Protein AF-A0A8C4X3Y8-F1 (afdb_monomer)

Organism: Erpetoichthys calabaricus (NCBI:txid27687)

Sequence (274 aa):
MAFAIGVIFAMYISRGVSGAHLNPAVSLSFCMIGRFPWTKVPIYIFFQIFGAYMASATVFALYYDAIMNYSGGNLTVTGSQETASIFATYPSDYLSQANAFFDQIVGTAALLLCILPIEDAHNSPAPKGFEPVLVGFLVLGISMSMSSNCGAAINPARDLGPRLFTWSAGWGTAVFTAFDNWWWIPIVAPMLGGVIGAYIYLLFIEFHHEDSDMVQQIKPLTNQGDITSLANKSSKSGSFENIAVDGEMQMLRIDHDSKEEKPEEWGYHISSRL

Nearest PDB structures (foldseek):
  6f7h-assembly1_A  TM=9.652E-01  e=2.679E-18  Homo sapiens
  8amw-assembly1_C  TM=9.869E-01  e=4.717E-16  Homo sapiens
  6n1g-assembly1_A  TM=9.523E-01  e=2.872E-14  Homo sapiens
  6kxw-assembly1_A  TM=9.699E-01  e=4.772E-14  Homo sapiens
  6kxw-assembly1_B  TM=9.665E-01  e=1.738E-13  Homo sapiens

Structure (mmCIF, N/CA/C/O backbone):
data_AF-A0A8C4X3Y8-F1
#
_entry.id   AF-A0A8C4X3Y8-F1
#
loop_
_atom_site.group_PDB
_atom_site.id
_atom_site.type_symbol
_atom_site.label_atom_id
_atom_site.label_alt_id
_atom_site.label_comp_id
_atom_site.label_asym_id
_atom_site.label_entity_id
_atom_site.label_seq_id
_atom_site.pdbx_PDB_ins_code
_atom_site.Cartn_x
_atom_site.Cartn_y
_atom_site.Cartn_z
_atom_site.occupancy
_atom_site.B_iso_or_equiv
_atom_site.auth_seq_id
_atom_site.auth_comp_id
_atom_site.auth_asym_id
_atom_site.auth_atom_id
_atom_site.pdbx_PDB_model_num
ATOM 1 N N . MET A 1 1 ? 4.399 13.474 1.267 1.00 90.88 1 MET A N 1
ATOM 2 C CA . MET A 1 1 ? 3.296 14.460 1.388 1.00 90.88 1 MET A CA 1
ATOM 3 C C . MET A 1 1 ? 2.170 14.224 0.383 1.00 90.88 1 MET A C 1
ATOM 5 O O . MET A 1 1 ? 1.072 13.933 0.830 1.00 90.88 1 MET A O 1
ATOM 9 N N . ALA A 1 2 ? 2.406 14.292 -0.936 1.00 95.56 2 ALA A N 1
ATOM 10 C CA . ALA A 1 2 ? 1.340 14.138 -1.943 1.00 95.56 2 ALA A CA 1
ATOM 11 C C . ALA A 1 2 ? 0.532 12.830 -1.804 1.00 95.56 2 ALA A C 1
ATOM 13 O O . ALA A 1 2 ? -0.693 12.864 -1.861 1.00 95.56 2 ALA A O 1
ATOM 14 N N . PHE A 1 3 ? 1.204 11.707 -1.518 1.00 94.38 3 PHE A N 1
ATOM 15 C CA . PHE A 1 3 ? 0.548 10.422 -1.244 1.00 94.38 3 PHE A CA 1
ATOM 16 C C . PHE A 1 3 ? -0.483 10.509 -0.104 1.00 94.38 3 PHE A C 1
ATOM 18 O O . PHE A 1 3 ? -1.628 10.107 -0.275 1.00 94.38 3 PHE A O 1
ATOM 25 N N . ALA A 1 4 ? -0.108 11.115 1.026 1.00 97.06 4 ALA A N 1
ATOM 26 C CA . ALA A 1 4 ? -0.997 11.304 2.171 1.00 97.06 4 ALA A CA 1
ATOM 27 C C . ALA A 1 4 ? -2.201 12.196 1.841 1.00 97.06 4 ALA A C 1
ATOM 29 O O . ALA A 1 4 ? -3.322 11.871 2.215 1.00 97.06 4 ALA A O 1
ATOM 30 N N . ILE A 1 5 ? -1.994 13.280 1.085 1.00 98.06 5 ILE A N 1
ATOM 31 C CA . ILE A 1 5 ? -3.093 14.140 0.617 1.00 98.06 5 ILE A CA 1
ATOM 32 C C . ILE A 1 5 ? -4.060 13.340 -0.269 1.00 98.06 5 ILE A C 1
ATOM 34 O O . ILE A 1 5 ? -5.273 13.441 -0.101 1.00 98.06 5 ILE A O 1
ATOM 38 N N . GLY A 1 6 ? -3.535 12.497 -1.162 1.00 97.81 6 GLY A N 1
ATOM 39 C CA . GLY A 1 6 ? -4.343 11.581 -1.967 1.00 97.81 6 GLY A CA 1
ATOM 40 C C . GLY A 1 6 ? -5.191 10.635 -1.113 1.00 97.81 6 GLY A C 1
ATOM 41 O O . GLY A 1 6 ? -6.382 10.490 -1.377 1.00 97.81 6 GLY A O 1
ATOM 42 N N . VAL A 1 7 ? -4.615 10.055 -0.052 1.00 97.88 7 VAL A N 1
ATOM 43 C CA . VAL A 1 7 ? -5.348 9.205 0.905 1.00 97.88 7 VAL A CA 1
ATOM 44 C C . VAL A 1 7 ? -6.482 9.977 1.582 1.00 97.88 7 VAL A C 1
ATOM 46 O O . VAL A 1 7 ? -7.602 9.472 1.615 1.00 97.88 7 VAL A O 1
ATOM 49 N N . ILE A 1 8 ? -6.240 11.209 2.045 1.00 98.50 8 ILE A N 1
ATOM 50 C CA . ILE A 1 8 ? -7.269 12.055 2.682 1.00 98.50 8 ILE A CA 1
ATOM 51 C C . ILE A 1 8 ? -8.480 12.221 1.756 1.00 98.50 8 ILE A C 1
ATOM 53 O O . ILE A 1 8 ? -9.616 11.964 2.158 1.00 98.50 8 ILE A O 1
ATOM 57 N N . PHE A 1 9 ? -8.255 12.623 0.503 1.00 98.38 9 PHE A N 1
ATOM 58 C CA . PHE A 1 9 ? -9.352 12.843 -0.440 1.00 98.38 9 PHE A CA 1
ATOM 59 C C . PHE A 1 9 ? -10.018 11.539 -0.884 1.00 98.38 9 PHE A C 1
ATOM 61 O O . PHE A 1 9 ? -11.244 11.490 -0.974 1.00 98.38 9 PHE A O 1
ATOM 68 N N . ALA A 1 10 ? -9.257 10.461 -1.086 1.00 98.00 10 ALA A N 1
ATOM 69 C CA . ALA A 1 10 ? -9.824 9.147 -1.380 1.00 98.00 10 ALA A CA 1
ATOM 70 C C . ALA A 1 10 ? -10.744 8.660 -0.247 1.00 98.00 10 ALA A C 1
ATOM 72 O O . ALA A 1 10 ? -11.813 8.095 -0.503 1.00 98.00 10 ALA A O 1
ATOM 73 N N . MET A 1 11 ? -10.371 8.929 1.006 1.00 98.25 11 MET A N 1
ATOM 74 C CA . MET A 1 11 ? -11.208 8.644 2.163 1.00 98.25 11 MET A CA 1
ATOM 75 C C . MET A 1 11 ? -12.457 9.522 2.193 1.00 98.25 11 MET A C 1
ATOM 77 O O . MET A 1 11 ? -13.546 8.977 2.333 1.00 98.25 11 MET A O 1
ATOM 81 N N . TYR A 1 12 ? -12.357 10.838 1.987 1.00 98.12 12 TYR A N 1
ATOM 82 C CA . TYR A 1 12 ? -13.550 11.695 1.917 1.00 98.12 12 TYR A CA 1
ATOM 83 C C . TYR A 1 12 ? -14.542 11.257 0.831 1.00 98.12 12 TYR A C 1
ATOM 85 O O . TYR A 1 12 ? -15.748 11.308 1.054 1.00 98.12 12 TYR A O 1
ATOM 93 N N . ILE A 1 13 ? -14.049 10.776 -0.313 1.00 97.69 13 ILE A N 1
ATOM 94 C CA . ILE A 1 13 ? -14.890 10.289 -1.415 1.00 97.69 13 ILE A CA 1
ATOM 95 C C . ILE A 1 13 ? -15.626 8.991 -1.045 1.00 97.69 13 ILE A C 1
ATOM 97 O O . ILE A 1 13 ? -16.769 8.796 -1.451 1.00 97.69 13 ILE A O 1
ATOM 101 N N . SER A 1 14 ? -14.985 8.083 -0.303 1.00 97.44 14 SER A N 1
ATOM 102 C CA . SER A 1 14 ? -15.464 6.698 -0.159 1.00 97.44 14 SER A CA 1
ATOM 103 C C . SER A 1 14 ? -15.927 6.299 1.247 1.00 97.44 14 SER A C 1
ATOM 105 O O . SER A 1 14 ? -16.630 5.294 1.390 1.00 97.44 14 SER A O 1
ATOM 107 N N . ARG A 1 15 ? -15.599 7.081 2.286 1.00 94.88 15 ARG A N 1
ATOM 108 C CA . ARG A 1 15 ? -15.835 6.745 3.705 1.00 94.88 15 ARG A CA 1
ATOM 109 C C . ARG A 1 15 ? -17.301 6.458 3.996 1.00 94.88 15 ARG A C 1
ATOM 111 O O . ARG A 1 15 ? -17.600 5.425 4.580 1.00 94.88 15 ARG A O 1
ATOM 118 N N . GLY A 1 16 ? -18.208 7.318 3.533 1.00 94.06 16 GLY A N 1
ATOM 119 C CA . GLY A 1 16 ? -19.647 7.178 3.783 1.00 94.06 16 GLY A CA 1
ATOM 120 C C . GLY A 1 16 ? -20.312 5.970 3.109 1.00 94.06 16 GLY A C 1
ATOM 121 O O . GLY A 1 16 ? -21.448 5.652 3.442 1.00 94.06 16 GLY A O 1
ATOM 122 N N . VAL A 1 17 ? -19.629 5.300 2.173 1.00 96.25 17 VAL A N 1
ATOM 123 C CA . VAL A 1 17 ? -20.178 4.159 1.421 1.00 96.25 17 VAL A CA 1
ATOM 124 C C . VAL A 1 17 ? -19.518 2.848 1.838 1.00 96.25 17 VAL A C 1
ATOM 126 O O . VAL A 1 17 ? -20.206 1.869 2.117 1.00 96.25 17 VAL A O 1
ATOM 129 N N . SER A 1 18 ? -18.184 2.810 1.865 1.00 95.38 18 SER A N 1
ATOM 130 C CA . SER A 1 18 ? -17.416 1.572 2.049 1.00 95.38 18 SER A CA 1
ATOM 131 C C . SER A 1 18 ? -16.618 1.512 3.351 1.00 95.38 18 SER A C 1
ATOM 133 O O . SER A 1 18 ? -15.958 0.500 3.586 1.00 95.38 18 SER A O 1
ATOM 135 N N . GLY A 1 19 ? -16.629 2.580 4.156 1.00 94.88 19 GLY A N 1
ATOM 136 C CA . GLY A 1 19 ? -15.703 2.769 5.277 1.00 94.88 19 GLY A CA 1
ATOM 137 C C . GLY A 1 19 ? -14.301 3.213 4.843 1.00 94.88 19 GLY A C 1
ATOM 138 O O . GLY A 1 19 ? -13.425 3.366 5.684 1.00 94.88 19 GLY A O 1
ATOM 139 N N . ALA A 1 20 ? -14.074 3.427 3.539 1.00 97.12 20 ALA A N 1
ATOM 140 C CA . ALA A 1 20 ? -12.789 3.838 2.970 1.00 97.12 20 ALA A CA 1
ATOM 141 C C . ALA A 1 20 ? -11.595 2.959 3.387 1.00 97.12 20 ALA A C 1
ATOM 143 O O . ALA A 1 20 ? -10.514 3.472 3.668 1.00 97.12 20 ALA A O 1
ATOM 144 N N . HIS A 1 21 ? -11.758 1.629 3.372 1.00 98.06 21 HIS A N 1
ATOM 145 C CA . HIS A 1 21 ? -10.654 0.722 3.713 1.00 98.06 21 HIS A CA 1
ATOM 146 C C . HIS A 1 21 ? -9.425 0.956 2.828 1.00 98.06 21 HIS A C 1
ATOM 148 O O . HIS A 1 21 ? -8.310 0.993 3.335 1.00 98.06 21 HIS A O 1
ATOM 154 N N . LEU A 1 22 ? -9.642 1.078 1.506 1.00 98.00 22 LEU A N 1
ATOM 155 C CA . LEU A 1 22 ? -8.642 1.398 0.467 1.00 98.00 22 LEU A CA 1
ATOM 156 C C . LEU A 1 22 ? -7.357 0.537 0.489 1.00 98.00 22 LEU A C 1
ATOM 158 O O . LEU A 1 22 ? -6.386 0.832 -0.208 1.00 98.00 22 LEU A O 1
ATOM 162 N N . ASN A 1 23 ? -7.352 -0.530 1.284 1.00 98.62 23 ASN A N 1
ATOM 163 C CA . ASN A 1 23 ? -6.198 -1.337 1.625 1.00 98.62 23 ASN A CA 1
ATOM 164 C C . ASN A 1 23 ? -6.675 -2.759 1.990 1.00 98.62 23 ASN A C 1
ATOM 166 O O . ASN A 1 23 ? -7.482 -2.920 2.922 1.00 98.62 23 ASN A O 1
ATOM 170 N N . PRO A 1 24 ? -6.177 -3.798 1.296 1.00 98.81 24 PRO A N 1
ATOM 171 C CA . PRO A 1 24 ? -6.460 -5.190 1.623 1.00 98.81 24 PRO A CA 1
ATOM 172 C C . PRO A 1 24 ? -6.095 -5.566 3.060 1.00 98.81 24 PRO A C 1
ATOM 174 O O . PRO A 1 24 ? -6.872 -6.265 3.704 1.00 98.81 24 PRO A O 1
ATOM 177 N N . ALA A 1 25 ? -4.980 -5.047 3.591 1.00 98.75 25 ALA A N 1
ATOM 178 C CA . ALA A 1 25 ? -4.556 -5.302 4.966 1.00 98.75 25 ALA A CA 1
ATOM 179 C C . ALA A 1 25 ? -5.563 -4.741 5.977 1.00 98.75 25 ALA A C 1
ATOM 181 O O . ALA A 1 25 ? -5.974 -5.454 6.881 1.00 98.75 25 ALA A O 1
ATOM 182 N N . VAL A 1 26 ? -6.055 -3.512 5.770 1.00 98.56 26 VAL A N 1
ATOM 183 C CA . VAL A 1 26 ? -7.108 -2.918 6.618 1.00 98.56 26 VAL A CA 1
ATOM 184 C C . VAL A 1 26 ? -8.399 -3.735 6.543 1.00 98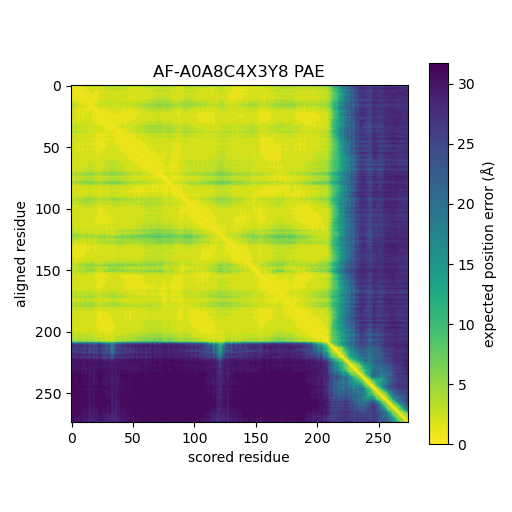.56 26 VAL A C 1
ATOM 186 O O . VAL A 1 26 ? -9.008 -4.036 7.567 1.00 98.56 26 VAL A O 1
ATOM 189 N N . SER A 1 27 ? -8.792 -4.147 5.333 1.00 98.62 27 SER A N 1
ATOM 190 C CA . SER A 1 27 ? -10.011 -4.938 5.119 1.00 98.62 27 SER A CA 1
ATOM 191 C C . SER A 1 27 ? -9.950 -6.295 5.819 1.00 98.62 27 SER A C 1
ATOM 193 O O . SER A 1 27 ? -10.934 -6.710 6.430 1.00 98.62 27 SER A O 1
ATOM 195 N N . LEU A 1 28 ? -8.798 -6.968 5.751 1.00 98.69 28 LEU A N 1
ATOM 196 C CA . LEU A 1 28 ? -8.560 -8.223 6.452 1.00 98.69 28 LEU A CA 1
ATOM 197 C C . LEU A 1 28 ? -8.523 -8.013 7.968 1.00 98.69 28 LEU A C 1
ATOM 199 O O . LEU A 1 28 ? -9.201 -8.742 8.684 1.00 98.69 28 LEU A O 1
ATOM 203 N N . SER A 1 29 ? -7.796 -7.009 8.461 1.00 98.56 29 SER A N 1
ATOM 204 C CA . SER A 1 29 ? -7.698 -6.711 9.893 1.00 98.56 29 SER A CA 1
ATOM 205 C C . SER A 1 29 ? -9.055 -6.468 10.529 1.00 98.56 29 SER A C 1
ATOM 207 O O . SER A 1 29 ? -9.377 -7.119 11.516 1.00 98.56 29 SER A O 1
ATOM 209 N N . PHE A 1 30 ? -9.877 -5.593 9.942 1.00 98.44 30 PHE A N 1
ATOM 210 C CA . PHE A 1 30 ? -11.234 -5.343 10.435 1.00 98.44 30 PHE A CA 1
ATOM 211 C C . PHE A 1 30 ? -12.097 -6.601 10.400 1.00 98.44 30 PHE A C 1
ATOM 213 O O . PHE A 1 30 ? -12.946 -6.787 11.267 1.00 98.44 30 PHE A O 1
ATOM 220 N N . CYS A 1 31 ? -11.861 -7.492 9.439 1.00 98.25 31 CYS A N 1
ATOM 221 C CA . CYS A 1 31 ? -12.560 -8.762 9.377 1.00 98.25 31 CYS A CA 1
ATOM 222 C C . CYS A 1 31 ? -12.149 -9.720 10.503 1.00 98.25 31 CYS A C 1
ATOM 224 O O . CYS A 1 31 ? -13.011 -10.285 11.175 1.00 98.25 31 CYS A O 1
ATOM 226 N N . MET A 1 32 ? -10.845 -9.836 10.762 1.00 98.19 32 MET A N 1
ATOM 227 C CA . MET A 1 32 ? -10.282 -10.685 11.817 1.00 98.19 32 MET A CA 1
ATOM 228 C C . MET A 1 32 ? -10.755 -10.281 13.217 1.00 98.19 32 MET A C 1
ATOM 230 O O . MET A 1 32 ? -10.995 -11.148 14.052 1.00 98.19 32 MET A O 1
ATOM 234 N N . ILE A 1 33 ? -10.945 -8.982 13.460 1.00 97.56 33 ILE A N 1
ATOM 235 C CA . ILE A 1 33 ? -11.461 -8.461 14.738 1.00 97.56 33 ILE A CA 1
ATOM 236 C C . ILE A 1 33 ? -12.997 -8.362 14.782 1.00 97.56 33 ILE A C 1
ATOM 238 O O . ILE A 1 33 ? -13.549 -7.734 15.678 1.00 97.56 33 ILE A O 1
ATOM 242 N N . GLY A 1 34 ? -13.709 -8.934 13.805 1.00 96.69 34 GLY A N 1
ATOM 243 C CA . GLY A 1 34 ? -15.176 -8.992 13.799 1.00 96.69 34 GLY A CA 1
ATOM 244 C C . GLY A 1 34 ? -15.895 -7.688 13.426 1.00 96.69 34 GLY A C 1
ATOM 245 O O . GLY A 1 34 ? -17.119 -7.625 13.513 1.00 96.69 34 GLY A O 1
ATOM 246 N N . ARG A 1 35 ? -15.175 -6.659 12.963 1.00 96.38 35 ARG A N 1
ATOM 247 C CA . ARG A 1 35 ? -15.727 -5.353 12.547 1.00 96.38 35 ARG A CA 1
ATOM 248 C C . ARG A 1 35 ? -16.088 -5.281 11.057 1.00 96.38 35 ARG A C 1
ATOM 250 O O . ARG A 1 35 ? -16.622 -4.276 10.596 1.00 96.38 35 ARG A O 1
ATOM 257 N N . PHE A 1 36 ? -15.818 -6.335 10.284 1.00 97.69 36 PHE A N 1
ATOM 258 C CA . PHE A 1 36 ? -16.133 -6.397 8.855 1.00 97.69 36 PHE A CA 1
ATOM 259 C C . PHE A 1 36 ? -16.486 -7.829 8.404 1.00 97.69 36 PHE A C 1
ATOM 261 O O . PHE A 1 36 ? -15.824 -8.777 8.818 1.00 97.69 36 PHE A O 1
ATOM 268 N N . PRO A 1 37 ? -17.514 -8.043 7.561 1.00 97.94 37 PRO A N 1
ATOM 269 C CA . PRO A 1 37 ? -17.932 -9.390 7.173 1.00 97.94 37 PRO A CA 1
ATOM 270 C C . PRO A 1 37 ? -16.972 -10.056 6.174 1.00 97.94 37 PRO A C 1
ATOM 272 O O . PRO A 1 37 ? -16.639 -9.485 5.132 1.00 97.94 37 PRO A O 1
ATOM 275 N N . TRP A 1 38 ? -16.643 -11.325 6.433 1.00 98.12 38 TRP A N 1
ATOM 276 C CA . TRP A 1 38 ? -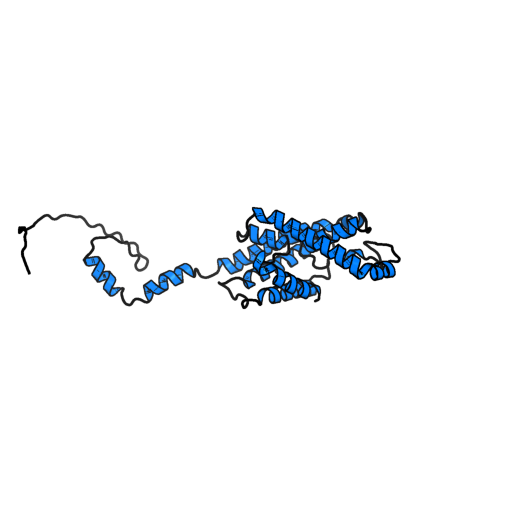15.780 -12.168 5.589 1.00 98.12 38 TRP A CA 1
ATOM 277 C C . TRP A 1 38 ? -16.214 -12.231 4.124 1.00 98.12 38 TRP A C 1
ATOM 279 O O . TRP A 1 38 ? -15.380 -12.198 3.223 1.00 98.12 38 TRP A O 1
ATOM 289 N N . THR A 1 39 ? -17.522 -12.254 3.869 1.00 97.81 39 THR A N 1
ATOM 290 C CA . THR A 1 39 ? -18.082 -12.334 2.512 1.00 97.81 39 THR A CA 1
ATOM 291 C C . THR A 1 39 ? -17.739 -11.125 1.641 1.00 97.81 39 THR A C 1
ATOM 293 O O . THR A 1 39 ? -17.703 -11.247 0.418 1.00 97.81 39 THR A O 1
ATOM 296 N N . LYS A 1 40 ? -17.455 -9.960 2.241 1.00 97.81 40 LYS A N 1
ATOM 297 C CA . LYS A 1 40 ? -17.099 -8.738 1.505 1.00 97.81 40 LYS A CA 1
ATOM 2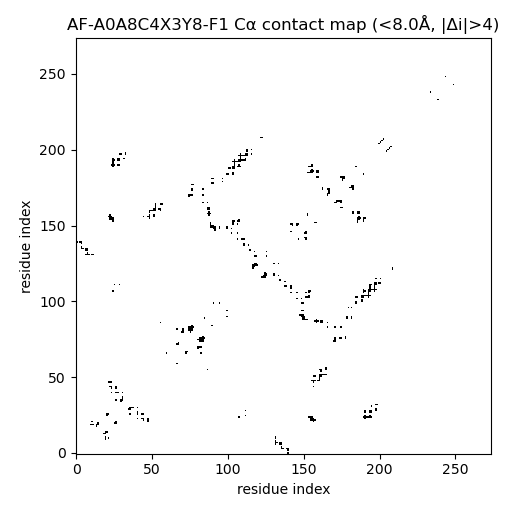98 C C . LYS A 1 40 ? -15.600 -8.603 1.246 1.00 97.81 40 LYS A C 1
ATOM 300 O O . LYS A 1 40 ? -15.227 -7.855 0.344 1.00 97.81 40 LYS A O 1
ATOM 305 N N . VAL A 1 41 ? -14.746 -9.312 1.989 1.00 98.06 41 VAL A N 1
ATOM 306 C CA . VAL A 1 41 ? -13.282 -9.175 1.891 1.00 98.06 41 VAL A CA 1
ATOM 307 C C . VAL A 1 41 ? -12.766 -9.440 0.470 1.00 98.06 41 VAL A C 1
ATOM 309 O O . VAL A 1 41 ? -12.086 -8.561 -0.058 1.00 98.06 41 VAL A O 1
ATOM 312 N N . PRO A 1 42 ? -13.121 -10.546 -0.219 1.00 98.06 42 PRO A N 1
ATOM 313 C CA . PRO A 1 42 ? -12.616 -10.795 -1.572 1.00 98.06 42 PRO A CA 1
ATOM 314 C C . PRO A 1 42 ? -13.030 -9.711 -2.576 1.00 98.06 42 PRO A C 1
ATOM 316 O O . PRO A 1 42 ? -12.233 -9.306 -3.418 1.00 98.06 42 PRO A O 1
ATOM 319 N N . ILE A 1 43 ? -14.260 -9.199 -2.449 1.00 98.06 43 ILE A N 1
ATOM 320 C CA . ILE A 1 43 ? -14.800 -8.143 -3.316 1.00 98.06 43 ILE A CA 1
ATOM 321 C C . ILE A 1 43 ? -14.041 -6.831 -3.085 1.00 98.06 43 ILE A C 1
ATOM 323 O O . ILE A 1 43 ? -13.642 -6.171 -4.043 1.00 98.06 43 ILE A O 1
ATOM 327 N N . TYR A 1 44 ? -13.796 -6.472 -1.823 1.00 98.56 44 TYR A N 1
ATOM 328 C CA . TYR A 1 44 ? -13.017 -5.286 -1.468 1.00 98.56 44 TYR A CA 1
ATOM 329 C C . TYR A 1 44 ? -11.597 -5.368 -2.028 1.00 98.56 44 TYR A C 1
ATOM 331 O O . TYR A 1 44 ? -11.160 -4.433 -2.695 1.00 98.56 44 TYR A O 1
ATOM 339 N N . ILE A 1 45 ? -10.906 -6.490 -1.815 1.00 98.69 45 ILE A N 1
ATOM 340 C CA . ILE A 1 45 ? -9.534 -6.692 -2.296 1.00 98.69 45 ILE A CA 1
ATOM 341 C C . ILE A 1 45 ? -9.475 -6.579 -3.822 1.00 98.69 45 ILE A C 1
ATOM 343 O O . ILE A 1 45 ? -8.623 -5.863 -4.349 1.00 98.69 45 ILE A O 1
ATOM 347 N N . PHE A 1 46 ? -10.405 -7.224 -4.531 1.00 98.62 46 PHE A N 1
ATOM 348 C CA . PHE A 1 46 ? -10.465 -7.173 -5.990 1.00 98.62 46 PHE A CA 1
ATOM 349 C C . PHE A 1 46 ? -10.605 -5.738 -6.508 1.00 98.62 46 PHE A C 1
ATOM 351 O O . PHE A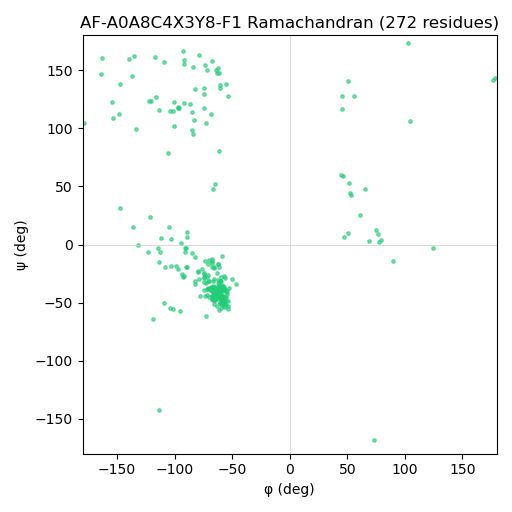 1 46 ? -9.791 -5.295 -7.318 1.00 98.62 46 PHE A O 1
ATOM 358 N N . PHE A 1 47 ? -11.591 -4.980 -6.017 1.00 98.50 47 PHE A N 1
ATOM 359 C CA . PHE A 1 47 ? -11.823 -3.615 -6.495 1.00 98.50 47 PHE A CA 1
ATOM 360 C C . PHE A 1 47 ? -10.752 -2.620 -6.038 1.00 98.50 47 PHE A C 1
ATOM 362 O O . PHE A 1 47 ? -10.484 -1.658 -6.753 1.00 98.50 47 PHE A O 1
ATOM 369 N N . GLN A 1 48 ? -10.098 -2.852 -4.898 1.00 98.75 48 GLN A N 1
ATOM 370 C CA . GLN A 1 48 ? -8.946 -2.055 -4.470 1.00 98.75 48 GLN A CA 1
ATOM 371 C C . GLN A 1 48 ? -7.756 -2.255 -5.420 1.00 98.75 48 GLN A C 1
ATOM 373 O O . GLN A 1 48 ? -7.181 -1.274 -5.888 1.00 98.75 48 GLN A O 1
ATOM 378 N N . ILE A 1 49 ? -7.416 -3.507 -5.756 1.00 98.88 49 ILE A N 1
ATOM 379 C CA . ILE A 1 49 ? -6.337 -3.825 -6.708 1.00 98.88 49 ILE A CA 1
ATOM 380 C C . ILE A 1 49 ? -6.682 -3.293 -8.103 1.00 98.88 49 ILE A C 1
ATOM 382 O O . ILE A 1 49 ? -5.855 -2.637 -8.734 1.00 98.88 49 ILE A O 1
ATOM 386 N N . PHE A 1 50 ? -7.909 -3.532 -8.571 1.00 98.75 50 PHE A N 1
ATOM 387 C CA . PHE A 1 50 ? -8.369 -3.064 -9.877 1.00 98.75 50 PHE A CA 1
ATOM 388 C C . PHE A 1 50 ? -8.364 -1.532 -9.970 1.00 98.75 50 PHE A C 1
ATOM 390 O O . PHE A 1 50 ? -7.878 -0.971 -10.949 1.00 98.75 50 PHE A O 1
ATOM 397 N N . GLY A 1 51 ? -8.828 -0.840 -8.928 1.00 98.69 51 GLY A N 1
ATOM 398 C CA . GLY A 1 51 ? -8.763 0.618 -8.851 1.00 98.69 51 GLY A CA 1
ATOM 399 C C . GLY A 1 51 ? -7.327 1.141 -8.926 1.00 98.69 51 GLY A C 1
ATOM 400 O O . GLY A 1 51 ? -7.055 2.070 -9.683 1.00 98.69 51 GLY A O 1
ATOM 401 N N . ALA A 1 52 ? -6.391 0.513 -8.208 1.00 98.81 52 ALA A N 1
ATOM 402 C CA . ALA A 1 52 ? -4.978 0.892 -8.240 1.00 98.81 52 ALA A CA 1
ATOM 403 C C . ALA A 1 52 ? -4.316 0.618 -9.606 1.00 98.81 52 ALA A C 1
ATOM 405 O O . ALA A 1 52 ? -3.506 1.422 -10.073 1.00 98.81 52 ALA A O 1
ATOM 406 N N . TYR A 1 53 ? -4.702 -0.464 -10.288 1.00 98.88 53 TYR A N 1
ATOM 407 C CA . TYR A 1 53 ? -4.300 -0.737 -11.671 1.00 98.88 53 TYR A CA 1
ATOM 408 C C . TYR A 1 53 ? -4.781 0.374 -12.622 1.00 98.88 53 TYR A C 1
ATOM 410 O O . TYR A 1 53 ? -3.986 0.950 -13.363 1.00 98.88 53 TYR A O 1
ATOM 418 N N . MET A 1 54 ? -6.068 0.736 -12.563 1.00 98.81 54 MET A N 1
ATOM 419 C CA . MET A 1 54 ? -6.645 1.779 -13.425 1.00 98.81 54 MET A CA 1
ATOM 420 C C . MET A 1 54 ? -6.062 3.169 -13.134 1.00 98.81 54 MET A C 1
ATOM 422 O O . MET A 1 54 ? -5.814 3.950 -14.056 1.00 98.81 54 MET A O 1
ATOM 426 N N . ALA A 1 55 ? -5.783 3.473 -11.864 1.00 98.69 55 ALA A N 1
ATOM 427 C CA . ALA A 1 55 ? -5.070 4.687 -11.479 1.00 98.69 55 ALA A CA 1
ATOM 428 C C . ALA A 1 55 ? -3.655 4.723 -12.079 1.00 98.69 55 ALA A C 1
ATOM 430 O O . ALA A 1 55 ? -3.230 5.761 -12.579 1.00 98.69 55 ALA A O 1
ATOM 431 N N . SER A 1 56 ? -2.957 3.585 -12.112 1.00 98.81 56 SER A N 1
ATOM 432 C CA . SER A 1 56 ? -1.620 3.475 -12.714 1.00 98.81 56 SER A CA 1
ATOM 433 C C . SER A 1 56 ? -1.647 3.712 -14.219 1.00 98.81 56 SER A C 1
ATOM 435 O O . SER A 1 56 ? -0.854 4.501 -14.723 1.00 98.81 56 SER A O 1
ATOM 437 N N . ALA A 1 57 ? -2.620 3.128 -14.923 1.00 98.81 57 ALA A N 1
ATOM 438 C CA . ALA A 1 57 ? -2.837 3.403 -16.342 1.00 98.81 57 ALA A CA 1
ATOM 439 C C . ALA A 1 57 ? -3.113 4.892 -16.605 1.00 98.81 57 ALA A C 1
ATOM 441 O O . ALA A 1 57 ? -2.598 5.462 -17.565 1.00 98.81 57 ALA A O 1
ATOM 442 N N . THR A 1 58 ? -3.871 5.540 -15.717 1.00 98.81 58 THR A N 1
ATOM 443 C CA . THR A 1 58 ? -4.173 6.976 -15.807 1.00 98.81 58 THR A CA 1
ATOM 444 C C . THR A 1 58 ? -2.916 7.825 -15.611 1.00 98.81 58 THR A C 1
ATOM 446 O O . THR A 1 58 ? -2.672 8.742 -16.391 1.00 98.81 58 THR A O 1
ATOM 449 N N . VAL A 1 59 ? -2.087 7.508 -14.610 1.00 98.62 59 VAL A N 1
ATOM 450 C CA . VAL A 1 59 ? -0.806 8.193 -14.370 1.00 98.62 59 VAL A CA 1
ATOM 451 C C . VAL A 1 59 ? 0.153 7.985 -15.540 1.00 98.62 59 VAL A C 1
ATOM 453 O O . VAL A 1 59 ? 0.768 8.946 -15.990 1.00 98.62 59 VAL A O 1
ATOM 456 N N . PHE A 1 60 ? 0.251 6.768 -16.076 1.00 98.75 60 PHE A N 1
ATOM 457 C CA . PHE A 1 60 ? 1.092 6.492 -17.239 1.00 98.75 60 PHE A CA 1
ATOM 458 C C . PHE A 1 60 ? 0.647 7.281 -18.470 1.00 98.75 60 PHE A C 1
ATOM 460 O O . PHE A 1 60 ? 1.486 7.886 -19.124 1.00 98.75 60 PHE A O 1
ATOM 467 N N . ALA A 1 61 ? -0.657 7.336 -18.754 1.00 98.75 61 ALA A N 1
ATOM 468 C CA . ALA A 1 61 ? -1.186 8.141 -19.852 1.00 98.75 61 ALA A CA 1
ATOM 469 C C . ALA A 1 61 ? -0.910 9.639 -19.647 1.00 98.75 61 ALA A C 1
ATOM 471 O O . ALA A 1 61 ? -0.506 10.325 -20.582 1.00 98.75 61 ALA A O 1
ATOM 472 N N . LEU A 1 62 ? -1.080 10.138 -18.419 1.00 98.75 62 LEU A N 1
ATOM 473 C CA . LEU A 1 62 ? -0.832 11.538 -18.072 1.00 98.75 62 LEU A CA 1
ATOM 474 C C . LEU A 1 62 ? 0.646 11.933 -18.225 1.00 98.75 62 LEU A C 1
ATOM 476 O O . LEU A 1 62 ? 0.940 13.049 -18.642 1.00 98.75 62 LEU A O 1
ATOM 480 N N . TYR A 1 63 ? 1.565 11.028 -17.886 1.00 98.69 63 TYR A N 1
ATOM 481 C CA . TYR A 1 63 ? 3.012 11.263 -17.911 1.00 98.69 63 TYR A CA 1
ATOM 482 C C . TYR A 1 63 ? 3.724 10.588 -19.090 1.00 98.69 63 TYR A C 1
ATOM 484 O O . TYR A 1 63 ? 4.950 10.489 -19.069 1.00 98.69 63 TYR A O 1
ATOM 492 N N . TYR A 1 64 ? 2.993 10.144 -20.116 1.00 98.69 64 TYR A N 1
ATOM 493 C CA . TYR A 1 64 ? 3.540 9.317 -21.194 1.00 98.69 64 TYR A CA 1
ATOM 494 C C . TYR A 1 64 ? 4.769 9.957 -21.851 1.00 98.69 64 TYR A C 1
ATOM 496 O O . TYR A 1 64 ? 5.854 9.377 -21.827 1.00 98.69 64 TYR A O 1
ATOM 504 N N . ASP A 1 65 ? 4.633 11.191 -22.340 1.00 98.69 65 ASP A N 1
ATOM 505 C CA . ASP A 1 65 ? 5.725 11.906 -23.008 1.00 98.69 65 ASP A CA 1
ATOM 506 C C . ASP A 1 65 ? 6.932 12.110 -22.081 1.00 98.69 65 ASP A C 1
ATOM 508 O O . ASP A 1 65 ? 8.079 11.962 -22.501 1.00 98.69 65 ASP A O 1
ATOM 512 N N . ALA A 1 66 ? 6.689 12.395 -20.797 1.00 98.75 66 ALA A N 1
ATOM 513 C CA . ALA A 1 66 ? 7.747 12.592 -19.811 1.00 98.75 66 ALA A CA 1
ATOM 514 C C . ALA A 1 66 ? 8.515 11.291 -19.525 1.00 98.75 66 ALA A C 1
ATOM 516 O O . ALA A 1 66 ? 9.747 11.300 -19.495 1.00 98.75 66 ALA A O 1
ATOM 517 N N . ILE A 1 67 ? 7.799 10.175 -19.353 1.00 98.69 67 ILE A N 1
ATOM 518 C CA . ILE A 1 67 ? 8.384 8.851 -19.111 1.00 98.69 67 ILE A CA 1
ATOM 519 C C . ILE A 1 67 ? 9.183 8.404 -20.336 1.00 98.69 67 ILE A C 1
ATOM 521 O O . ILE A 1 67 ? 10.327 7.971 -20.190 1.00 98.69 67 ILE A O 1
ATOM 525 N N . MET A 1 68 ? 8.630 8.549 -21.543 1.00 98.50 68 MET A N 1
ATOM 526 C CA . MET A 1 68 ? 9.305 8.152 -22.783 1.00 98.50 68 MET A CA 1
ATOM 527 C C . MET A 1 68 ? 10.545 9.008 -23.053 1.00 98.50 68 MET A C 1
ATOM 529 O O . MET A 1 68 ? 11.589 8.467 -23.410 1.00 98.50 68 MET A O 1
ATOM 533 N N . ASN A 1 69 ? 10.469 10.322 -22.822 1.00 98.56 69 ASN A N 1
ATOM 534 C CA . ASN A 1 69 ? 11.614 11.218 -22.970 1.00 98.56 69 ASN A CA 1
ATOM 535 C C . ASN A 1 69 ? 12.729 10.913 -21.955 1.00 98.56 69 ASN A C 1
ATOM 537 O O . ASN A 1 69 ? 13.899 10.892 -22.326 1.00 98.56 69 ASN A O 1
ATOM 541 N N . TYR A 1 70 ? 12.386 10.653 -20.688 1.00 98.56 70 TYR A N 1
ATOM 542 C CA . TYR A 1 70 ? 13.370 10.332 -19.646 1.00 98.56 70 TYR A CA 1
ATOM 543 C C . TYR A 1 70 ? 14.054 8.978 -19.875 1.00 98.56 70 TYR A C 1
ATOM 545 O O . TYR A 1 70 ? 15.271 8.867 -19.743 1.00 98.56 70 TYR A O 1
ATOM 553 N N . SER A 1 71 ? 13.272 7.958 -20.233 1.00 97.88 71 SER A N 1
ATOM 554 C CA . SER A 1 71 ? 13.751 6.582 -20.410 1.00 97.88 71 SER A CA 1
ATOM 555 C C . SER A 1 71 ? 14.345 6.294 -21.794 1.00 97.88 71 SER A C 1
ATOM 557 O O . SER A 1 71 ? 14.830 5.190 -22.040 1.00 97.88 71 SER A O 1
ATOM 559 N N . GLY A 1 72 ? 14.249 7.237 -22.740 1.00 97.38 72 GLY A N 1
ATOM 560 C CA . GLY A 1 72 ? 14.581 6.988 -24.148 1.00 97.38 72 GLY A CA 1
ATOM 561 C C . GLY A 1 72 ? 13.706 5.901 -24.787 1.00 97.38 72 GLY A C 1
ATOM 562 O O . GLY A 1 72 ? 14.139 5.227 -25.719 1.00 97.38 72 GLY A O 1
ATOM 563 N N . GLY A 1 73 ? 12.499 5.691 -24.251 1.00 96.69 73 GLY A N 1
ATOM 564 C CA . GLY A 1 73 ? 11.577 4.624 -24.639 1.00 96.69 73 GLY A CA 1
ATOM 565 C C . GLY A 1 73 ? 11.892 3.241 -24.059 1.00 96.69 73 GLY A C 1
ATOM 566 O O . GLY A 1 73 ? 11.199 2.284 -24.401 1.00 96.69 73 GLY A O 1
ATOM 567 N N . ASN A 1 74 ? 12.902 3.110 -23.193 1.00 97.75 74 ASN A N 1
ATOM 568 C CA . ASN A 1 74 ? 13.271 1.838 -22.575 1.00 97.75 74 ASN A CA 1
ATOM 569 C C . ASN A 1 74 ? 12.736 1.722 -21.139 1.00 97.75 74 ASN A C 1
ATOM 571 O O . ASN A 1 74 ? 13.301 2.267 -20.193 1.00 97.75 74 ASN A O 1
ATOM 575 N N . LEU A 1 75 ? 11.647 0.980 -20.968 1.00 98.50 75 LEU A N 1
ATOM 576 C CA . LEU A 1 75 ? 10.949 0.844 -19.692 1.00 98.50 75 LEU A CA 1
ATOM 577 C C . LEU A 1 75 ? 11.603 -0.238 -18.817 1.00 98.50 75 LEU A C 1
ATOM 579 O O . LEU A 1 75 ? 11.311 -1.425 -18.954 1.00 98.50 75 LEU A O 1
ATOM 583 N N . THR A 1 76 ? 12.502 0.163 -17.912 1.00 98.25 76 THR A N 1
ATOM 584 C CA . THR A 1 76 ? 13.252 -0.764 -17.046 1.00 98.25 76 THR A CA 1
ATOM 585 C C . THR A 1 76 ? 12.828 -0.700 -15.578 1.00 98.25 76 THR A C 1
ATOM 587 O O . THR A 1 76 ? 12.255 0.285 -15.107 1.00 98.25 76 THR A O 1
ATOM 590 N N . VAL A 1 77 ? 13.105 -1.791 -14.855 1.00 98.19 77 VAL A N 1
ATOM 591 C CA . VAL A 1 77 ? 12.817 -1.956 -13.414 1.00 98.19 77 VAL A CA 1
ATOM 592 C C . VAL A 1 77 ? 14.009 -1.583 -12.532 1.00 98.19 77 VAL A C 1
ATOM 594 O O . VAL A 1 77 ? 13.842 -1.213 -11.377 1.00 98.19 77 VAL A O 1
ATOM 597 N N . THR A 1 78 ? 15.218 -1.680 -13.077 1.00 96.94 78 THR A N 1
ATOM 598 C CA . THR A 1 78 ? 16.473 -1.383 -12.384 1.00 96.94 78 THR A CA 1
ATOM 599 C C . THR A 1 78 ? 17.380 -0.547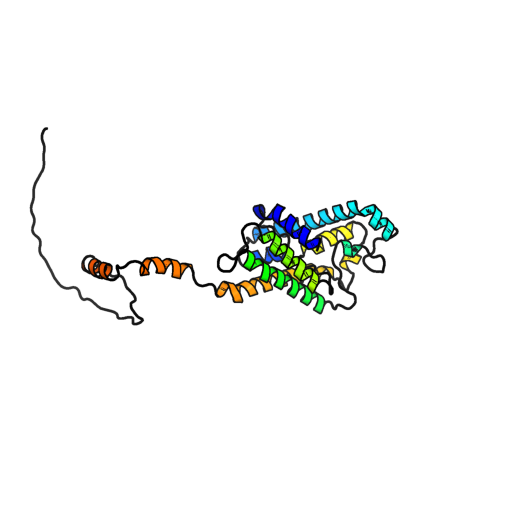 -13.280 1.00 96.94 78 THR A C 1
ATOM 601 O O . THR A 1 78 ? 17.221 -0.534 -14.506 1.00 96.94 78 THR A O 1
ATOM 604 N N . GLY A 1 79 ? 18.373 0.098 -12.672 1.00 96.12 79 GLY A N 1
ATOM 605 C CA . GLY A 1 79 ? 19.333 0.960 -13.359 1.00 96.12 79 GLY A CA 1
ATOM 606 C C . GLY A 1 79 ? 19.036 2.444 -13.162 1.00 96.12 79 GLY A C 1
ATOM 607 O O . GLY A 1 79 ? 18.025 2.828 -12.587 1.00 96.12 79 GLY A O 1
ATOM 608 N N . SER A 1 80 ? 19.942 3.294 -13.642 1.00 95.38 80 SER A N 1
ATOM 609 C CA . SER A 1 80 ? 19.914 4.743 -13.389 1.00 95.38 80 SER A CA 1
ATOM 610 C C . SER A 1 80 ? 18.743 5.492 -14.031 1.00 95.38 80 SER A C 1
ATOM 612 O O . SER A 1 80 ? 18.496 6.638 -13.666 1.00 95.38 80 SER A O 1
ATOM 614 N N . GLN A 1 81 ? 18.060 4.868 -14.992 1.00 96.88 81 GLN A N 1
ATOM 615 C CA . GLN A 1 81 ? 16.889 5.405 -15.693 1.00 96.88 81 GLN A CA 1
ATOM 616 C C . GLN A 1 81 ? 15.662 4.499 -15.522 1.00 96.88 81 GLN A C 1
ATOM 618 O O . GLN A 1 81 ? 14.770 4.494 -16.370 1.00 96.88 81 GLN A O 1
ATOM 623 N N . GLU A 1 82 ? 15.623 3.695 -14.454 1.00 98.06 82 GLU A N 1
ATOM 624 C CA . GLU A 1 82 ? 14.434 2.898 -14.160 1.00 98.06 82 GLU A CA 1
ATOM 625 C C . GLU A 1 82 ? 13.215 3.791 -13.920 1.00 98.06 82 GLU A C 1
ATOM 627 O O . GLU A 1 82 ? 13.318 4.922 -13.447 1.00 98.06 82 GLU A O 1
ATOM 632 N N . THR A 1 83 ? 12.049 3.284 -14.306 1.00 98.69 83 THR A N 1
ATOM 633 C CA . THR A 1 83 ? 10.776 4.016 -14.208 1.00 98.69 83 THR A CA 1
ATOM 634 C C . THR A 1 83 ? 9.671 3.184 -13.565 1.00 98.69 83 THR A C 1
ATOM 636 O O . THR A 1 83 ? 8.548 3.663 -13.401 1.00 98.69 83 THR A O 1
ATOM 639 N N . ALA A 1 84 ? 9.957 1.936 -13.185 1.00 98.50 84 ALA A N 1
ATOM 640 C CA . ALA A 1 84 ? 8.963 1.045 -12.599 1.00 98.50 84 ALA A CA 1
ATOM 641 C C . ALA A 1 84 ? 8.576 1.487 -11.181 1.00 98.50 84 ALA A C 1
ATOM 643 O O . ALA A 1 84 ? 7.426 1.288 -10.772 1.00 98.50 84 ALA A O 1
ATOM 644 N N . SER A 1 85 ? 9.515 2.095 -10.445 1.00 98.12 85 SER A N 1
ATOM 645 C CA . SER A 1 85 ? 9.311 2.553 -9.065 1.00 98.12 85 SER A CA 1
ATOM 646 C C . SER A 1 85 ? 8.317 3.713 -8.926 1.00 98.12 85 SER A C 1
ATOM 648 O O . SER A 1 85 ? 7.796 3.959 -7.837 1.00 98.12 85 SER A O 1
ATOM 650 N N . ILE A 1 86 ? 7.972 4.381 -10.036 1.00 98.38 86 ILE A N 1
ATOM 651 C CA . ILE A 1 86 ? 6.876 5.363 -10.094 1.00 98.38 86 ILE A CA 1
ATOM 652 C C . ILE A 1 86 ? 5.552 4.712 -9.657 1.00 98.38 86 ILE A C 1
ATOM 654 O O . ILE A 1 86 ? 4.719 5.350 -9.011 1.00 98.38 86 ILE A O 1
ATOM 658 N N . PHE A 1 87 ? 5.359 3.437 -10.004 1.00 98.62 87 PHE A N 1
ATOM 659 C CA . PHE A 1 87 ? 4.088 2.728 -9.876 1.00 98.62 87 PHE A CA 1
ATOM 660 C C . PHE A 1 87 ? 4.052 1.816 -8.642 1.00 98.62 87 PHE A C 1
ATOM 662 O O . PHE A 1 87 ? 3.171 1.956 -7.790 1.00 98.62 87 PHE A O 1
ATOM 669 N N . ALA A 1 88 ? 5.016 0.901 -8.527 1.00 98.38 88 ALA A N 1
ATOM 670 C CA . ALA A 1 88 ? 5.113 -0.087 -7.448 1.00 98.38 88 ALA A CA 1
ATOM 671 C C . ALA A 1 88 ? 6.392 0.125 -6.629 1.00 98.38 88 ALA A C 1
ATOM 673 O O . ALA A 1 88 ? 7.318 0.782 -7.096 1.00 98.38 88 ALA A O 1
ATOM 674 N N . THR A 1 89 ? 6.472 -0.416 -5.414 1.00 98.19 89 THR A N 1
ATOM 675 C CA . THR A 1 89 ? 7.679 -0.244 -4.599 1.00 98.19 89 THR A CA 1
ATOM 676 C C . THR A 1 89 ? 8.746 -1.272 -4.953 1.00 98.19 89 THR A C 1
ATOM 678 O O . THR A 1 89 ? 8.449 -2.391 -5.385 1.00 98.19 89 THR A O 1
ATOM 681 N N . TYR A 1 90 ? 10.000 -0.894 -4.729 1.00 98.06 90 TYR A N 1
ATOM 682 C CA . TYR A 1 90 ? 11.164 -1.767 -4.799 1.00 98.06 90 TYR A CA 1
ATOM 683 C C . TYR A 1 90 ? 12.072 -1.457 -3.598 1.00 98.06 90 TYR A C 1
ATOM 685 O O . TYR A 1 90 ? 12.091 -0.310 -3.138 1.00 98.06 90 TYR A O 1
ATOM 693 N N . PRO A 1 91 ? 12.754 -2.462 -3.025 1.00 97.69 91 PRO A N 1
ATOM 694 C CA . PRO A 1 91 ? 13.619 -2.265 -1.873 1.00 97.69 91 PRO A CA 1
ATOM 695 C C . PRO A 1 91 ? 14.918 -1.560 -2.275 1.00 97.69 91 PRO A C 1
ATOM 697 O O . PRO A 1 91 ? 15.369 -1.665 -3.413 1.00 97.69 91 PRO A O 1
ATOM 700 N N . SER A 1 92 ? 15.536 -0.866 -1.323 1.00 96.19 92 SER A N 1
ATOM 701 C CA . SER A 1 92 ? 16.902 -0.364 -1.467 1.00 96.19 92 SER A CA 1
ATOM 702 C C . SER A 1 92 ? 17.897 -1.521 -1.605 1.00 96.19 92 SER A C 1
ATOM 704 O O . SER A 1 92 ? 17.734 -2.554 -0.959 1.00 96.19 92 SER A O 1
ATOM 706 N N . ASP A 1 93 ? 18.979 -1.315 -2.359 1.00 94.19 93 ASP A N 1
ATOM 707 C CA . ASP A 1 93 ? 19.966 -2.360 -2.692 1.00 94.19 93 ASP A CA 1
ATOM 708 C C . ASP A 1 93 ? 20.613 -3.047 -1.474 1.00 94.19 93 ASP A C 1
ATOM 710 O O . ASP A 1 93 ? 21.036 -4.197 -1.551 1.00 94.19 93 ASP A O 1
ATOM 714 N N . TYR A 1 94 ? 20.705 -2.353 -0.335 1.00 94.81 94 TYR A N 1
ATOM 715 C CA . TYR A 1 94 ? 21.292 -2.892 0.898 1.00 94.81 94 TYR A CA 1
ATOM 716 C C . TYR A 1 94 ? 20.320 -3.747 1.726 1.00 94.81 94 TYR A C 1
ATOM 718 O O . TYR A 1 94 ? 20.723 -4.343 2.729 1.00 94.81 94 TYR A O 1
ATOM 726 N N . LEU A 1 95 ? 19.028 -3.751 1.390 1.00 97.31 95 LEU A N 1
ATOM 727 C CA . LEU A 1 95 ? 17.994 -4.320 2.241 1.00 97.31 95 LEU A CA 1
ATOM 728 C C . LEU A 1 95 ? 17.827 -5.819 1.976 1.00 97.31 95 LEU A C 1
ATOM 730 O O . LEU A 1 95 ? 17.462 -6.242 0.883 1.00 97.31 95 LEU A O 1
ATOM 734 N N . SER A 1 96 ? 18.026 -6.634 3.012 1.00 97.50 96 SER A N 1
ATOM 735 C CA . SER A 1 96 ? 17.745 -8.068 2.930 1.00 97.50 96 SER A CA 1
ATOM 736 C C . SER A 1 96 ? 16.239 -8.346 2.904 1.00 97.50 96 SER A C 1
ATOM 738 O O . SER A 1 96 ? 15.458 -7.636 3.542 1.00 97.50 96 SER A O 1
ATOM 740 N N . GLN A 1 97 ? 15.823 -9.439 2.254 1.00 96.69 97 GLN A N 1
ATOM 741 C CA . GLN A 1 97 ? 14.411 -9.853 2.231 1.00 96.69 97 GLN A CA 1
ATOM 742 C C . GLN A 1 97 ? 13.808 -10.010 3.634 1.00 96.69 97 GLN A C 1
ATOM 744 O O . GLN A 1 97 ? 12.677 -9.595 3.867 1.00 96.69 97 GLN A O 1
ATOM 749 N N . ALA A 1 98 ? 14.566 -10.570 4.583 1.00 98.00 98 ALA A N 1
ATOM 750 C CA . ALA A 1 98 ? 14.097 -10.752 5.955 1.00 98.00 98 ALA A CA 1
ATOM 751 C C . ALA A 1 98 ? 13.802 -9.409 6.641 1.00 98.00 98 ALA A C 1
ATOM 753 O O . ALA A 1 98 ? 12.757 -9.252 7.273 1.00 98.00 98 ALA A O 1
ATOM 754 N N . ASN A 1 99 ? 14.692 -8.424 6.482 1.00 97.88 99 ASN A N 1
ATOM 755 C CA . ASN A 1 99 ? 14.493 -7.110 7.083 1.00 97.88 99 ASN A CA 1
ATOM 756 C C . ASN A 1 99 ? 13.399 -6.315 6.358 1.00 97.88 99 ASN A C 1
ATOM 758 O O . ASN A 1 99 ? 12.644 -5.595 6.997 1.00 97.88 99 ASN A O 1
ATOM 762 N N . ALA A 1 100 ? 13.257 -6.494 5.045 1.00 97.75 100 ALA A N 1
ATOM 763 C CA . ALA A 1 100 ? 12.179 -5.894 4.269 1.00 97.75 100 ALA A CA 1
ATOM 764 C C . ALA A 1 100 ? 10.796 -6.452 4.656 1.00 97.75 100 ALA A C 1
ATOM 766 O O . ALA A 1 100 ? 9.820 -5.712 4.763 1.00 97.75 100 ALA A O 1
ATOM 767 N N . PHE A 1 101 ? 10.716 -7.757 4.927 1.00 98.50 101 PHE A N 1
ATOM 768 C CA . PHE A 1 101 ? 9.508 -8.395 5.444 1.00 98.50 101 PHE A CA 1
ATOM 769 C C . PHE A 1 101 ? 9.141 -7.856 6.834 1.00 98.50 101 PHE A C 1
ATOM 771 O O . PHE A 1 101 ? 7.988 -7.494 7.075 1.00 98.50 101 PHE A O 1
ATOM 778 N N . PHE A 1 102 ? 10.127 -7.733 7.728 1.00 98.50 102 PHE A N 1
ATOM 779 C CA . PHE A 1 102 ? 9.933 -7.146 9.055 1.00 98.50 102 PHE A CA 1
ATOM 780 C C . PHE A 1 102 ? 9.506 -5.670 8.989 1.00 98.50 102 PHE A C 1
ATOM 782 O O . PHE A 1 102 ? 8.554 -5.280 9.661 1.00 98.50 102 PHE A O 1
ATOM 789 N N . ASP A 1 103 ? 10.141 -4.871 8.130 1.00 98.38 103 ASP A N 1
ATOM 790 C CA . ASP A 1 103 ? 9.806 -3.463 7.883 1.00 98.38 103 ASP A CA 1
ATOM 791 C C . ASP A 1 103 ? 8.326 -3.283 7.510 1.00 98.38 103 ASP A C 1
ATOM 793 O O . ASP A 1 103 ? 7.609 -2.490 8.127 1.00 98.38 103 ASP A O 1
ATOM 797 N N . GLN A 1 104 ? 7.834 -4.091 6.567 1.00 98.56 104 GLN A N 1
ATOM 798 C CA . GLN A 1 104 ? 6.444 -4.029 6.115 1.00 98.56 104 GLN A CA 1
ATOM 799 C C . GLN A 1 104 ? 5.437 -4.520 7.167 1.00 98.56 104 GLN A C 1
ATOM 801 O O . GLN A 1 104 ? 4.328 -3.976 7.240 1.00 98.56 104 GLN A O 1
ATOM 806 N N . ILE A 1 105 ? 5.813 -5.484 8.017 1.00 98.75 105 ILE A N 1
ATOM 807 C CA . ILE A 1 105 ? 5.008 -5.874 9.187 1.00 98.75 105 ILE A CA 1
ATOM 808 C C . ILE A 1 105 ? 4.886 -4.698 10.151 1.00 98.75 105 ILE A C 1
ATOM 810 O O . ILE A 1 105 ? 3.770 -4.327 10.507 1.00 98.75 105 ILE A O 1
ATOM 814 N N . VAL A 1 106 ? 6.008 -4.100 10.559 1.00 98.56 106 VAL A N 1
ATOM 815 C CA . VAL A 1 106 ? 6.024 -3.026 11.564 1.00 98.56 106 VAL A CA 1
ATOM 816 C C . VAL A 1 106 ? 5.268 -1.799 11.062 1.00 98.56 106 VAL A C 1
ATOM 818 O O . VAL A 1 106 ? 4.426 -1.268 11.786 1.00 98.56 106 VAL A O 1
ATOM 821 N N . GLY A 1 107 ? 5.496 -1.382 9.814 1.00 98.12 107 GLY A N 1
ATOM 822 C CA . GLY A 1 107 ? 4.820 -0.218 9.239 1.00 98.12 107 GLY A CA 1
ATOM 823 C C . GLY A 1 107 ? 3.304 -0.402 9.159 1.00 98.12 107 GLY A C 1
ATOM 824 O O . GLY A 1 107 ? 2.543 0.504 9.498 1.00 98.12 107 GLY A O 1
ATOM 825 N N . THR A 1 108 ? 2.847 -1.598 8.780 1.00 98.69 108 THR A N 1
ATOM 826 C CA . THR A 1 108 ? 1.406 -1.879 8.675 1.00 98.69 108 THR A CA 1
ATOM 827 C C . THR A 1 108 ? 0.764 -2.155 10.037 1.00 98.69 108 THR A C 1
ATOM 829 O O . THR A 1 108 ? -0.399 -1.812 10.248 1.00 98.69 108 THR A O 1
ATOM 832 N N . ALA A 1 109 ? 1.511 -2.706 10.996 1.00 98.75 109 ALA A N 1
ATOM 833 C CA . ALA A 1 109 ? 1.057 -2.826 12.378 1.00 98.75 109 ALA A CA 1
ATOM 834 C C . ALA A 1 109 ? 0.846 -1.448 13.012 1.00 98.75 109 ALA A C 1
ATOM 836 O O . ALA A 1 109 ? -0.209 -1.207 13.592 1.00 98.75 109 ALA A O 1
ATOM 837 N N . ALA A 1 110 ? 1.796 -0.524 12.832 1.00 98.44 110 ALA A N 1
ATOM 838 C CA . ALA A 1 110 ? 1.655 0.860 13.276 1.00 98.44 110 ALA A CA 1
ATOM 839 C C . ALA A 1 110 ? 0.444 1.546 12.621 1.00 98.44 110 ALA A C 1
ATOM 841 O O . ALA A 1 110 ? -0.317 2.229 13.302 1.00 98.44 110 ALA A O 1
ATOM 842 N N . LEU A 1 111 ? 0.219 1.309 11.321 1.00 98.38 111 LEU A N 1
ATOM 843 C CA . LEU A 1 111 ? -0.958 1.814 10.615 1.00 98.38 111 LEU A CA 1
ATOM 844 C C . LEU A 1 111 ? -2.262 1.371 11.298 1.00 98.38 111 LEU A C 1
ATOM 846 O O . LEU A 1 111 ? -3.093 2.215 11.620 1.00 98.38 111 LEU A O 1
ATOM 850 N N . LEU A 1 112 ? -2.455 0.071 11.540 1.00 98.38 112 LEU A N 1
ATOM 851 C CA . LEU A 1 112 ? -3.706 -0.428 12.128 1.00 98.38 112 LEU A CA 1
ATOM 852 C C . LEU A 1 112 ? -3.853 -0.058 13.607 1.00 98.38 112 LEU A C 1
ATOM 854 O O . LEU A 1 112 ? -4.948 0.320 14.023 1.00 98.38 112 LEU A O 1
ATOM 858 N N . LEU A 1 113 ? -2.757 -0.093 14.367 1.00 98.06 113 LEU A N 1
ATOM 859 C CA . LEU A 1 113 ? -2.725 0.331 15.766 1.00 98.06 113 LEU A CA 1
ATOM 860 C C . LEU A 1 113 ? -3.185 1.786 15.930 1.00 98.06 113 LEU A C 1
ATOM 862 O O . LEU A 1 113 ? -3.892 2.100 16.881 1.00 98.06 113 LEU A O 1
ATOM 866 N N . CYS A 1 114 ? -2.806 2.668 15.002 1.00 97.69 114 CYS A N 1
ATOM 867 C CA . CYS A 1 114 ? -3.168 4.082 15.054 1.00 97.69 114 CYS A CA 1
ATOM 868 C C . CYS A 1 114 ? -4.490 4.420 14.345 1.00 97.69 114 CYS A C 1
ATOM 870 O O . CYS A 1 114 ? -5.057 5.468 14.637 1.00 97.69 114 CYS A O 1
ATOM 872 N N . ILE A 1 115 ? -5.002 3.571 13.444 1.00 97.06 115 ILE A N 1
ATOM 873 C CA . ILE A 1 115 ? -6.326 3.770 12.824 1.00 97.06 115 ILE A CA 1
ATOM 874 C C . ILE A 1 115 ? -7.453 3.457 13.809 1.00 97.06 115 ILE A C 1
ATOM 876 O O . ILE A 1 115 ? -8.416 4.212 13.883 1.00 97.06 115 ILE A O 1
ATOM 880 N N . LEU A 1 116 ? -7.354 2.356 14.555 1.00 97.19 116 LEU A N 1
ATOM 881 C CA . LEU A 1 116 ? -8.429 1.902 15.442 1.00 97.19 116 LEU A CA 1
ATOM 882 C C . LEU A 1 116 ? -8.903 2.941 16.479 1.00 97.19 116 LEU A C 1
ATOM 884 O O . LEU A 1 116 ? -10.117 3.127 16.568 1.00 97.19 116 LEU A O 1
ATOM 888 N N . PRO A 1 117 ? -8.025 3.668 17.202 1.00 96.56 117 PRO A N 1
ATOM 889 C CA . PRO A 1 117 ? -8.472 4.654 18.188 1.00 96.56 117 PRO A CA 1
ATOM 890 C C . PRO A 1 117 ? -9.167 5.877 17.581 1.00 96.56 117 PRO A C 1
ATOM 892 O O . PRO A 1 117 ? -9.894 6.566 18.288 1.00 96.56 117 PRO A O 1
ATOM 895 N N . ILE A 1 118 ? -8.978 6.162 16.285 1.00 96.75 118 ILE A N 1
ATOM 896 C CA . ILE A 1 118 ? -9.578 7.337 15.624 1.00 96.75 118 ILE A CA 1
ATOM 897 C C . ILE A 1 118 ? -11.109 7.284 15.682 1.00 96.75 118 ILE A C 1
ATOM 899 O O . ILE A 1 118 ? -11.751 8.330 15.758 1.00 96.75 118 ILE A O 1
ATOM 903 N N . GLU A 1 119 ? -11.691 6.085 15.668 1.00 90.81 119 GLU A N 1
ATOM 904 C CA . GLU A 1 119 ? -13.144 5.868 15.681 1.00 90.81 119 GLU A CA 1
ATOM 905 C C . GLU A 1 119 ? -13.649 5.243 16.985 1.00 90.81 119 GLU A C 1
ATOM 907 O O . GLU A 1 119 ? -14.826 4.899 17.096 1.00 90.81 119 GLU A O 1
ATOM 912 N N . ASP A 1 120 ? -12.775 5.084 17.975 1.00 94.56 120 ASP A N 1
ATOM 913 C CA . ASP A 1 120 ? -13.117 4.399 19.209 1.00 94.56 120 ASP A CA 1
ATOM 914 C C . ASP A 1 120 ? -13.815 5.330 20.202 1.00 94.56 120 ASP A C 1
ATOM 916 O O . ASP A 1 120 ? -13.198 6.203 20.813 1.00 94.56 120 ASP A O 1
ATOM 920 N N . ALA A 1 121 ? -15.121 5.124 20.373 1.00 92.69 121 ALA A N 1
ATOM 921 C CA . ALA A 1 121 ? -15.962 5.940 21.242 1.00 92.69 121 ALA A CA 1
ATOM 922 C C . ALA A 1 121 ? -15.612 5.836 22.738 1.00 92.69 121 ALA A C 1
ATOM 924 O O . ALA A 1 121 ? -15.983 6.734 23.492 1.00 92.69 121 ALA A O 1
ATOM 925 N N . HIS A 1 122 ? -14.917 4.775 23.162 1.00 92.06 122 HIS A N 1
ATOM 926 C CA . HIS A 1 122 ? -14.513 4.563 24.557 1.00 92.06 122 HIS A CA 1
ATOM 927 C C . HIS A 1 122 ? -13.093 5.076 24.850 1.00 92.06 122 HIS A C 1
ATOM 929 O O . HIS A 1 122 ? -12.620 4.985 25.981 1.00 92.06 122 HIS A O 1
ATOM 935 N N . ASN A 1 123 ? -12.427 5.650 23.845 1.00 93.0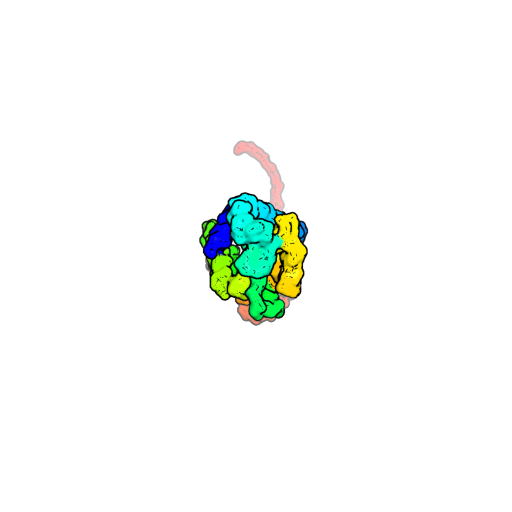0 123 ASN A N 1
ATOM 936 C CA . ASN A 1 123 ? -11.126 6.294 23.963 1.00 93.00 123 ASN A CA 1
ATOM 937 C C . ASN A 1 123 ? -11.267 7.813 23.702 1.00 93.00 123 ASN A C 1
ATOM 939 O O . ASN A 1 123 ? -12.244 8.442 24.104 1.00 93.00 123 ASN A O 1
ATOM 943 N N . SER A 1 124 ? -10.289 8.429 23.037 1.00 91.75 124 SER A N 1
ATOM 944 C CA . SER A 1 124 ? -10.326 9.810 22.551 1.00 91.75 124 SER A CA 1
ATOM 945 C C . SER A 1 124 ? -10.514 9.824 21.029 1.00 91.75 124 SER A C 1
ATOM 947 O O . SER A 1 124 ? -9.529 10.002 20.302 1.00 91.75 124 SER A O 1
ATOM 949 N N . PRO A 1 125 ? -11.746 9.613 20.522 1.00 94.50 125 PRO A N 1
ATOM 950 C CA . PRO A 1 125 ? -11.988 9.546 19.092 1.00 94.50 125 PRO A CA 1
ATOM 951 C C . PRO A 1 125 ? -11.758 10.905 18.440 1.00 94.50 125 PRO A C 1
ATOM 953 O O . PRO A 1 125 ? -11.851 11.973 19.056 1.00 94.50 125 PRO A O 1
ATOM 956 N N . ALA A 1 126 ? -11.498 10.865 17.145 1.00 95.44 126 ALA A N 1
ATOM 957 C CA . ALA A 1 126 ? -11.350 12.060 16.348 1.00 95.44 126 ALA A CA 1
ATOM 958 C C . ALA A 1 126 ? -12.658 12.870 16.279 1.00 95.44 126 ALA A C 1
ATOM 960 O O . ALA A 1 126 ? -13.755 12.301 16.292 1.00 95.44 126 ALA A O 1
ATOM 961 N N . PRO A 1 127 ? -12.574 14.207 16.131 1.00 96.06 127 PRO A N 1
ATOM 962 C CA . PRO A 1 127 ? -13.744 15.007 15.807 1.00 96.06 127 PRO A CA 1
ATOM 963 C C . PRO A 1 127 ? -14.405 14.491 14.526 1.00 96.06 127 PRO A C 1
ATOM 965 O O . PRO A 1 127 ? -13.721 14.185 13.547 1.00 96.06 127 PRO A O 1
ATOM 968 N N . LYS A 1 128 ? -15.741 14.427 14.519 1.00 93.56 128 LYS A N 1
ATOM 969 C CA . LYS A 1 128 ? -16.507 13.945 13.362 1.00 93.56 128 LYS A CA 1
ATOM 970 C C . LYS A 1 128 ? -16.120 14.707 12.094 1.00 93.56 128 LYS A C 1
ATOM 972 O O . LYS A 1 128 ? -16.169 15.936 12.064 1.00 93.56 128 LYS A O 1
ATOM 977 N N . GLY A 1 129 ? -15.778 13.971 11.045 1.00 94.00 129 GLY A N 1
ATOM 978 C CA . GLY A 1 129 ? -15.329 14.502 9.761 1.00 94.00 129 GLY A CA 1
ATOM 979 C C . GLY A 1 129 ? -13.817 14.714 9.660 1.00 94.00 129 GLY A C 1
ATOM 980 O O . GLY A 1 129 ? -13.326 14.881 8.549 1.00 94.00 129 GLY A O 1
ATOM 981 N N . PHE A 1 130 ? -13.064 14.688 10.764 1.00 96.81 130 PHE A N 1
ATOM 982 C CA . PHE A 1 130 ? -11.607 14.873 10.762 1.00 96.81 130 PHE A CA 1
ATOM 983 C C . PHE A 1 130 ? -10.819 13.561 10.639 1.00 96.81 130 PHE A C 1
ATOM 985 O O . PHE A 1 130 ? -9.598 13.585 10.471 1.00 96.81 130 PHE A O 1
ATOM 992 N N . GLU A 1 131 ? -11.494 12.415 10.680 1.00 96.75 131 GLU A N 1
ATOM 993 C CA . GLU A 1 131 ? -10.877 11.089 10.643 1.00 96.75 131 G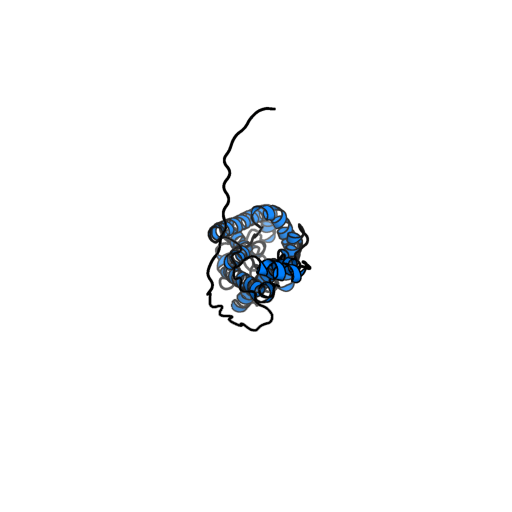LU A CA 1
ATOM 994 C C . GLU A 1 131 ? -10.009 10.886 9.389 1.00 96.75 131 GLU A C 1
ATOM 996 O O . GLU A 1 131 ? -8.852 10.485 9.543 1.00 96.75 131 GLU A O 1
ATOM 1001 N N . PRO A 1 132 ? -10.460 11.241 8.160 1.00 97.94 132 PRO A N 1
ATOM 1002 C CA . PRO A 1 132 ? -9.614 11.165 6.967 1.00 97.94 132 PRO A CA 1
ATOM 1003 C C . PRO A 1 132 ? -8.308 11.954 7.083 1.00 97.94 132 PRO A C 1
ATOM 1005 O O . PRO A 1 132 ? -7.267 11.488 6.626 1.00 97.94 132 PRO A O 1
ATOM 1008 N N . VAL A 1 133 ? -8.348 13.137 7.706 1.00 98.19 133 VAL A N 1
ATOM 1009 C CA . VAL A 1 133 ? -7.179 14.015 7.868 1.00 98.19 133 VAL A CA 1
ATOM 1010 C C . VAL A 1 133 ? -6.152 13.372 8.794 1.00 98.19 133 VAL A C 1
ATOM 1012 O O . VAL A 1 133 ? -4.967 13.337 8.461 1.00 98.19 133 VAL A O 1
ATOM 1015 N N . LEU A 1 134 ? -6.600 12.819 9.923 1.00 98.06 134 LEU A N 1
ATOM 1016 C CA . LEU A 1 134 ? -5.720 12.139 10.875 1.00 98.06 134 LEU A CA 1
ATOM 1017 C C . LEU A 1 134 ? -5.107 10.869 10.283 1.00 98.06 134 LEU A C 1
ATOM 1019 O O . LEU A 1 134 ? -3.903 10.660 10.428 1.00 98.06 134 LEU A O 1
ATOM 1023 N N . VAL A 1 135 ? -5.882 10.071 9.540 1.00 98.06 135 VAL A N 1
ATOM 1024 C CA . VAL A 1 135 ? -5.340 8.913 8.809 1.00 98.06 135 VAL A CA 1
ATOM 1025 C C . VAL A 1 135 ? -4.324 9.355 7.749 1.00 98.06 135 VAL A C 1
ATOM 1027 O O . VAL A 1 135 ? -3.276 8.731 7.598 1.00 98.06 135 VAL A O 1
ATOM 1030 N N . GLY A 1 136 ? -4.566 10.472 7.060 1.00 98.12 136 GLY A N 1
ATOM 1031 C CA . GLY A 1 136 ? -3.592 11.075 6.153 1.00 98.12 136 GLY A CA 1
ATOM 1032 C C . GLY A 1 136 ? -2.274 11.442 6.837 1.00 98.12 136 GLY A C 1
ATOM 1033 O O . GLY A 1 136 ? -1.204 11.089 6.340 1.00 98.12 136 GLY A O 1
ATOM 1034 N N . PHE A 1 137 ? -2.328 12.112 7.991 1.00 98.19 137 PHE A N 1
ATOM 1035 C CA . PHE A 1 137 ? -1.131 12.445 8.771 1.00 98.19 137 PHE A CA 1
ATOM 1036 C C . PHE A 1 137 ? -0.411 11.208 9.310 1.00 98.19 137 PHE A C 1
ATOM 1038 O O . PHE A 1 137 ? 0.818 11.178 9.298 1.00 98.19 137 PHE A O 1
ATOM 1045 N N . LEU A 1 138 ? -1.145 10.170 9.710 1.00 98.00 138 LEU A N 1
ATOM 1046 C CA . LEU A 1 138 ? -0.576 8.879 10.090 1.00 98.00 138 LEU A CA 1
ATOM 1047 C C . LEU A 1 138 ? 0.214 8.257 8.929 1.00 98.00 138 LEU A C 1
ATOM 1049 O O . LEU A 1 138 ? 1.389 7.923 9.085 1.00 98.00 138 LEU A O 1
ATOM 1053 N N . VAL A 1 139 ? -0.394 8.166 7.743 1.00 97.69 139 VAL A N 1
ATOM 1054 C CA . VAL A 1 139 ? 0.271 7.651 6.536 1.00 97.69 139 VAL A CA 1
ATOM 1055 C C . VAL A 1 139 ? 1.478 8.514 6.159 1.00 97.69 139 VAL A C 1
ATOM 1057 O O . VAL A 1 139 ? 2.516 7.979 5.764 1.00 97.69 139 VAL A O 1
ATOM 1060 N N . LEU A 1 140 ? 1.381 9.841 6.303 1.00 97.81 140 LEU A N 1
ATOM 1061 C CA . LEU A 1 140 ? 2.506 10.753 6.093 1.00 97.81 140 LEU A CA 1
ATOM 1062 C C . LEU A 1 140 ? 3.658 10.455 7.055 1.00 97.81 140 LEU A C 1
ATOM 1064 O O . LEU A 1 140 ? 4.798 10.363 6.604 1.00 97.81 140 LEU A O 1
ATOM 1068 N N . GLY A 1 141 ? 3.360 10.286 8.344 1.00 97.94 141 GLY A N 1
ATOM 1069 C CA . GLY A 1 141 ? 4.339 9.974 9.380 1.00 97.94 141 GLY A CA 1
ATOM 1070 C C . GLY A 1 141 ? 5.083 8.677 9.081 1.00 97.94 141 GLY A C 1
ATOM 1071 O O . GLY A 1 141 ? 6.308 8.699 9.006 1.00 97.94 141 GLY A O 1
ATOM 1072 N N . ILE A 1 142 ? 4.351 7.592 8.799 1.00 96.75 142 ILE A N 1
ATOM 1073 C CA . ILE A 1 142 ? 4.931 6.294 8.406 1.00 96.75 142 ILE A CA 1
ATOM 1074 C C . ILE A 1 142 ? 5.804 6.449 7.155 1.00 96.75 142 ILE A C 1
ATOM 1076 O O . ILE A 1 142 ? 6.927 5.952 7.102 1.00 96.75 142 ILE A O 1
ATOM 1080 N N . SER A 1 143 ? 5.319 7.185 6.152 1.00 94.88 143 SER A N 1
ATOM 1081 C CA . SER A 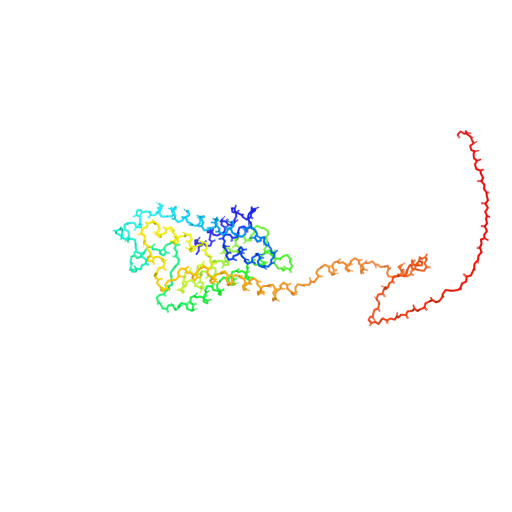1 143 ? 6.076 7.403 4.917 1.00 94.88 143 SER A CA 1
ATOM 1082 C C . SER A 1 143 ? 7.390 8.145 5.183 1.00 94.88 143 SER A C 1
ATOM 1084 O O . SER A 1 143 ? 8.415 7.806 4.598 1.00 94.88 143 SER A O 1
ATOM 1086 N N . MET A 1 144 ? 7.390 9.154 6.055 1.00 95.88 144 MET A N 1
ATOM 1087 C CA . MET A 1 144 ? 8.591 9.936 6.358 1.00 95.88 144 MET A CA 1
ATOM 1088 C C . MET A 1 144 ? 9.594 9.184 7.236 1.00 95.88 144 MET A C 1
ATOM 1090 O O . MET A 1 144 ? 10.788 9.447 7.121 1.00 95.88 144 MET A O 1
ATOM 1094 N N . SER A 1 145 ? 9.141 8.260 8.086 1.00 95.12 145 SER A N 1
ATOM 1095 C CA . SER A 1 145 ? 10.020 7.520 8.997 1.00 95.12 145 SER A CA 1
ATOM 1096 C C . SER A 1 145 ? 10.533 6.192 8.438 1.00 95.12 145 SER A C 1
ATOM 1098 O O . SER A 1 145 ? 11.618 5.773 8.830 1.00 95.12 145 SER A O 1
ATOM 1100 N N . MET A 1 146 ? 9.790 5.529 7.540 1.00 92.94 146 MET A N 1
ATOM 1101 C CA . MET A 1 146 ? 10.063 4.130 7.159 1.00 92.94 146 MET A CA 1
ATOM 1102 C C . MET A 1 146 ? 10.286 3.897 5.656 1.00 92.94 146 MET A C 1
ATOM 1104 O O . MET A 1 146 ? 10.668 2.800 5.255 1.00 92.94 146 MET A O 1
ATOM 1108 N N . SER A 1 147 ? 10.092 4.895 4.783 1.00 94.06 147 SER A N 1
ATOM 1109 C CA . SER A 1 147 ? 10.181 4.648 3.329 1.00 94.06 147 SER A CA 1
ATOM 1110 C C . SER A 1 147 ? 11.594 4.382 2.807 1.00 94.06 147 SER A C 1
ATOM 1112 O O . SER A 1 147 ? 11.721 3.870 1.698 1.00 94.06 147 SER A O 1
ATOM 1114 N N . SER A 1 148 ? 12.652 4.708 3.558 1.00 94.56 148 SER A N 1
ATOM 1115 C CA . SER A 1 148 ? 14.038 4.554 3.084 1.00 94.56 148 SER A CA 1
ATOM 1116 C C . SER A 1 148 ? 14.412 3.105 2.774 1.00 94.56 148 SER A C 1
ATOM 1118 O O . SER A 1 148 ? 15.225 2.864 1.886 1.00 94.56 148 SER A O 1
ATOM 1120 N N . ASN A 1 149 ? 13.819 2.142 3.481 1.00 96.75 149 ASN A N 1
ATOM 1121 C CA . ASN A 1 149 ? 14.094 0.727 3.273 1.00 96.75 149 ASN A CA 1
ATOM 1122 C C . ASN A 1 149 ? 13.470 0.233 1.964 1.00 96.75 149 ASN A C 1
ATOM 1124 O O . ASN A 1 149 ? 14.187 -0.214 1.074 1.00 96.75 149 ASN A O 1
ATOM 1128 N N . CYS A 1 150 ? 12.142 0.303 1.839 1.00 95.81 150 CYS A N 1
ATOM 1129 C CA . CYS A 1 150 ? 11.424 -0.284 0.700 1.00 95.81 150 CYS A CA 1
ATOM 1130 C C . CYS A 1 150 ? 10.157 0.481 0.282 1.00 95.81 150 CYS A C 1
ATOM 1132 O O . CYS A 1 150 ? 9.173 -0.096 -0.187 1.00 95.81 150 CYS A O 1
ATOM 1134 N N . GLY A 1 151 ? 10.169 1.803 0.463 1.00 93.00 151 GLY A N 1
ATOM 1135 C CA . GLY A 1 151 ? 9.129 2.699 -0.047 1.00 93.00 151 GLY A CA 1
ATOM 1136 C C . GLY A 1 151 ? 7.807 2.669 0.721 1.00 93.00 151 GLY A C 1
ATOM 1137 O O . GLY A 1 151 ? 6.821 3.193 0.207 1.00 93.00 151 GLY A O 1
ATOM 1138 N N . ALA A 1 152 ? 7.781 2.054 1.914 1.00 93.06 152 ALA A N 1
ATOM 1139 C CA . ALA A 1 152 ? 6.617 1.959 2.798 1.00 93.06 152 ALA A CA 1
ATOM 1140 C C . ALA A 1 152 ? 5.337 1.553 2.042 1.00 93.06 152 ALA A C 1
ATOM 1142 O O . ALA A 1 152 ? 4.353 2.293 2.029 1.00 93.06 152 ALA A O 1
ATOM 1143 N N . ALA A 1 153 ? 5.352 0.382 1.389 1.00 94.44 153 ALA A N 1
ATOM 1144 C CA . ALA A 1 153 ? 4.215 -0.065 0.586 1.00 94.44 153 ALA A CA 1
ATOM 1145 C C . ALA A 1 153 ? 2.929 -0.161 1.420 1.00 94.44 153 ALA A C 1
ATOM 1147 O O . ALA A 1 153 ? 1.916 0.404 1.007 1.00 94.44 153 ALA A O 1
ATOM 1148 N N . ILE A 1 154 ? 2.986 -0.848 2.577 1.00 97.69 154 ILE A N 1
ATOM 1149 C CA . ILE A 1 154 ? 1.979 -0.969 3.664 1.00 97.69 154 ILE A CA 1
ATOM 1150 C C . ILE A 1 154 ? 0.529 -1.282 3.234 1.00 97.69 154 ILE A C 1
ATOM 1152 O O . ILE A 1 154 ? -0.410 -1.260 4.034 1.00 97.69 154 ILE A O 1
ATOM 1156 N N . ASN A 1 155 ? 0.322 -1.555 1.950 1.00 98.62 155 ASN A N 1
ATOM 1157 C CA . ASN A 1 155 ? -0.963 -1.715 1.301 1.00 98.62 155 ASN A CA 1
ATOM 1158 C C . ASN A 1 155 ? -0.785 -2.627 0.075 1.00 98.62 155 ASN A C 1
ATOM 1160 O O . ASN A 1 155 ? -0.240 -2.184 -0.941 1.00 98.62 155 ASN A O 1
ATOM 1164 N N . PRO A 1 156 ? -1.298 -3.871 0.128 1.00 98.81 156 PRO A N 1
ATOM 1165 C CA . PRO A 1 156 ? -1.164 -4.816 -0.976 1.00 98.81 156 PRO A CA 1
ATOM 1166 C C . PRO A 1 156 ? -1.759 -4.325 -2.301 1.00 98.81 156 PRO A C 1
ATOM 1168 O O . PRO A 1 156 ? -1.196 -4.595 -3.356 1.00 98.81 156 PRO A O 1
ATOM 1171 N N . ALA A 1 157 ? -2.865 -3.572 -2.282 1.00 98.81 157 ALA A N 1
ATOM 1172 C CA . ALA A 1 157 ? -3.470 -3.049 -3.509 1.00 98.81 157 ALA A CA 1
ATOM 1173 C C . ALA A 1 157 ? -2.629 -1.934 -4.142 1.00 98.81 157 ALA A C 1
ATOM 1175 O O . ALA A 1 157 ? -2.511 -1.877 -5.366 1.00 98.81 157 ALA A O 1
ATOM 1176 N N . ARG A 1 158 ? -2.014 -1.087 -3.306 1.00 98.31 158 ARG A N 1
ATOM 1177 C CA . ARG A 1 158 ? -1.123 0.012 -3.718 1.00 98.31 158 ARG A CA 1
ATOM 1178 C C . ARG A 1 158 ? 0.169 -0.476 -4.370 1.00 98.31 158 ARG A C 1
ATOM 1180 O O . ARG A 1 158 ? 0.824 0.319 -5.039 1.00 98.31 158 ARG A O 1
ATOM 1187 N N . ASP A 1 159 ? 0.543 -1.734 -4.162 1.00 98.69 159 ASP A N 1
ATOM 1188 C CA . ASP A 1 159 ? 1.708 -2.337 -4.805 1.00 98.69 159 ASP A CA 1
ATOM 1189 C C . ASP A 1 159 ? 1.322 -3.276 -5.954 1.00 98.69 159 ASP A C 1
ATOM 1191 O O . ASP A 1 159 ? 1.746 -3.070 -7.091 1.00 98.69 159 ASP A O 1
ATOM 1195 N N . LEU A 1 160 ? 0.455 -4.262 -5.700 1.00 98.81 160 LEU A N 1
ATOM 1196 C CA . LEU A 1 160 ? 0.130 -5.298 -6.680 1.00 98.81 160 LEU A CA 1
ATOM 1197 C C . LEU A 1 160 ? -0.621 -4.750 -7.900 1.00 98.81 160 LEU A C 1
ATOM 1199 O O . LEU A 1 160 ? -0.319 -5.149 -9.021 1.00 98.81 160 LEU A O 1
ATOM 1203 N N . GLY A 1 161 ? -1.580 -3.836 -7.714 1.00 98.75 161 GLY A N 1
ATOM 1204 C CA . GLY A 1 161 ? -2.327 -3.245 -8.832 1.00 98.75 161 GLY A CA 1
ATOM 1205 C C . GLY A 1 161 ? -1.408 -2.516 -9.823 1.00 98.75 161 GLY A C 1
ATOM 1206 O O . GLY A 1 161 ? -1.389 -2.870 -11.004 1.00 98.75 161 GLY A O 1
ATOM 1207 N N . PRO A 1 162 ? -0.590 -1.555 -9.359 1.00 98.81 162 PRO A N 1
ATOM 1208 C CA . PRO A 1 162 ? 0.393 -0.874 -10.199 1.00 98.81 162 PRO A CA 1
ATOM 1209 C C . PRO A 1 162 ? 1.475 -1.796 -10.779 1.00 98.81 162 PRO A C 1
ATOM 1211 O O . PRO A 1 162 ? 1.913 -1.588 -11.909 1.00 98.81 162 PRO A O 1
ATOM 1214 N N . ARG A 1 163 ? 1.882 -2.846 -10.054 1.00 98.75 163 ARG A N 1
ATOM 1215 C CA . ARG A 1 163 ? 2.846 -3.848 -10.541 1.00 98.75 163 ARG A CA 1
ATOM 1216 C C . ARG A 1 163 ? 2.284 -4.696 -11.686 1.00 98.75 163 ARG A C 1
ATOM 1218 O O . ARG A 1 163 ? 2.981 -4.961 -12.661 1.00 98.75 163 ARG A O 1
ATOM 1225 N N . LEU A 1 164 ? 1.012 -5.090 -11.600 1.00 98.81 164 LEU A N 1
ATOM 1226 C CA . LEU A 1 164 ? 0.306 -5.758 -12.699 1.00 98.81 164 LEU A CA 1
ATOM 1227 C C . LEU A 1 164 ? 0.180 -4.838 -13.917 1.00 98.81 164 LEU A C 1
ATOM 1229 O O . LEU A 1 164 ? 0.313 -5.299 -15.051 1.00 98.81 164 LEU A O 1
ATOM 1233 N N . PHE A 1 165 ? -0.035 -3.539 -13.689 1.00 98.88 165 PHE A N 1
ATOM 1234 C CA . PHE A 1 165 ? -0.048 -2.557 -14.766 1.00 98.88 165 PHE A CA 1
ATOM 1235 C C . PHE A 1 165 ? 1.307 -2.496 -15.477 1.00 98.88 165 PHE A C 1
ATOM 1237 O O . PHE A 1 165 ? 1.356 -2.744 -16.680 1.00 98.88 165 PHE A O 1
ATOM 1244 N N . THR A 1 166 ? 2.407 -2.250 -14.760 1.00 98.81 166 THR A N 1
ATOM 1245 C CA . THR A 1 166 ? 3.741 -2.139 -15.380 1.00 98.81 166 THR A CA 1
ATOM 1246 C C . THR A 1 166 ? 4.170 -3.425 -16.082 1.00 98.81 166 THR A C 1
ATOM 1248 O O . THR A 1 166 ? 4.742 -3.355 -17.171 1.00 98.81 166 THR A O 1
ATOM 1251 N N . TRP A 1 167 ? 3.809 -4.595 -15.542 1.00 98.69 167 TRP A N 1
ATOM 1252 C CA . TRP A 1 167 ? 3.977 -5.878 -16.231 1.00 98.69 167 TRP A CA 1
ATOM 1253 C C . TRP A 1 167 ? 3.338 -5.869 -17.626 1.00 98.69 167 TRP A C 1
ATOM 1255 O O . TRP A 1 167 ? 4.007 -6.165 -18.617 1.00 98.69 167 TRP A O 1
ATOM 1265 N N . SER A 1 168 ? 2.059 -5.492 -17.707 1.00 98.25 168 SER A N 1
ATOM 1266 C CA . SER A 1 168 ? 1.299 -5.466 -18.962 1.00 98.25 168 SER A CA 1
ATOM 1267 C C . SER A 1 168 ? 1.668 -4.305 -19.897 1.00 98.25 168 SER A C 1
ATOM 1269 O O . SER A 1 168 ? 1.483 -4.413 -21.106 1.00 98.25 168 SER A O 1
ATOM 1271 N N . ALA A 1 169 ? 2.202 -3.208 -19.352 1.00 98.19 169 ALA A N 1
ATOM 1272 C CA . ALA A 1 169 ? 2.471 -1.964 -20.073 1.00 98.19 169 ALA A CA 1
ATOM 1273 C C . ALA A 1 169 ? 3.874 -1.885 -20.701 1.00 98.19 169 ALA A C 1
ATOM 1275 O O . ALA A 1 169 ? 4.174 -0.909 -21.383 1.00 98.19 169 ALA A O 1
ATOM 1276 N N . GLY A 1 170 ? 4.725 -2.898 -20.499 1.00 97.81 170 GLY A N 1
ATOM 1277 C CA . GLY A 1 170 ? 5.993 -3.031 -21.228 1.00 97.81 170 GLY A CA 1
ATOM 1278 C C . GLY A 1 170 ? 7.257 -3.143 -20.376 1.00 97.81 170 GLY A C 1
ATOM 1279 O O . GLY A 1 170 ? 8.315 -3.391 -20.941 1.00 97.81 170 GLY A O 1
ATOM 1280 N N . TRP A 1 171 ? 7.172 -3.053 -19.042 1.00 98.50 171 TRP A N 1
ATOM 1281 C CA . TRP A 1 171 ? 8.328 -3.301 -18.158 1.00 98.50 171 TRP A CA 1
ATOM 1282 C C . TRP A 1 171 ? 8.697 -4.792 -18.055 1.00 98.50 171 TRP A C 1
ATOM 1284 O O . TRP A 1 171 ? 9.775 -5.149 -17.576 1.00 98.50 171 TRP A O 1
ATOM 1294 N N . GLY A 1 172 ? 7.806 -5.680 -18.509 1.00 98.00 172 GLY A N 1
ATOM 1295 C CA . GLY A 1 172 ? 8.048 -7.117 -18.592 1.00 98.00 172 GLY A CA 1
ATOM 1296 C C . GLY A 1 172 ? 8.033 -7.828 -17.239 1.00 98.00 172 GLY A C 1
ATOM 1297 O O . GLY A 1 172 ? 7.609 -7.292 -16.218 1.00 98.00 172 GLY A O 1
ATOM 1298 N N . THR A 1 173 ? 8.476 -9.087 -17.220 1.00 98.12 173 THR A N 1
ATOM 1299 C CA . THR A 1 173 ? 8.420 -9.957 -16.029 1.00 98.12 173 THR A CA 1
ATOM 1300 C C . THR A 1 173 ? 9.390 -9.549 -14.921 1.00 98.12 173 THR A C 1
ATOM 1302 O O . THR A 1 173 ? 9.237 -10.001 -13.788 1.00 98.12 173 THR A O 1
ATOM 1305 N N . ALA A 1 174 ? 10.346 -8.661 -15.218 1.00 98.12 174 ALA A N 1
ATOM 1306 C CA . ALA A 1 174 ? 11.310 -8.142 -14.251 1.00 98.12 174 ALA A CA 1
ATOM 1307 C C . ALA A 1 174 ? 10.634 -7.497 -13.030 1.00 98.12 174 ALA A C 1
ATOM 1309 O O . ALA A 1 174 ? 11.166 -7.571 -11.926 1.00 98.12 174 ALA A O 1
ATOM 1310 N N . VAL A 1 175 ? 9.423 -6.953 -13.192 1.00 98.50 175 VAL A N 1
ATOM 1311 C CA . VAL A 1 175 ? 8.623 -6.381 -12.094 1.00 98.50 175 VAL A CA 1
ATOM 1312 C C . VAL A 1 175 ? 8.260 -7.402 -11.006 1.00 98.50 175 VAL A C 1
ATOM 1314 O O . VAL A 1 175 ? 7.932 -7.005 -9.889 1.00 98.50 175 VAL A O 1
ATOM 1317 N N . PHE A 1 176 ? 8.331 -8.703 -11.308 1.00 98.56 176 PHE A N 1
ATOM 1318 C CA . PHE A 1 176 ? 8.105 -9.799 -10.362 1.00 98.56 176 PHE A CA 1
ATOM 1319 C C . PHE A 1 176 ? 9.382 -10.554 -9.985 1.00 98.56 176 PHE A C 1
ATOM 1321 O O . PHE A 1 176 ? 9.385 -11.227 -8.962 1.00 98.56 176 PHE A O 1
ATOM 1328 N N . THR A 1 177 ? 10.460 -10.458 -10.766 1.00 98.06 177 THR A N 1
ATOM 1329 C CA . THR A 1 177 ? 11.700 -11.211 -10.497 1.00 98.06 177 THR A CA 1
ATOM 1330 C C . THR A 1 177 ? 12.815 -10.368 -9.884 1.00 98.06 177 THR A C 1
ATOM 1332 O O . THR A 1 177 ? 13.745 -10.925 -9.306 1.00 98.06 177 THR A O 1
ATOM 1335 N N . ALA A 1 178 ? 12.749 -9.038 -9.993 1.00 96.31 178 ALA A N 1
ATOM 1336 C CA . ALA A 1 178 ? 13.744 -8.142 -9.411 1.00 96.31 178 ALA A CA 1
ATOM 1337 C C . ALA A 1 178 ? 13.790 -8.255 -7.875 1.00 96.31 178 ALA A C 1
ATOM 1339 O O . ALA A 1 178 ? 12.781 -8.561 -7.232 1.00 96.31 178 ALA A O 1
ATOM 1340 N N . PHE A 1 179 ? 14.970 -7.978 -7.308 1.00 96.50 179 PHE A N 1
ATOM 1341 C CA . PHE A 1 179 ? 15.229 -7.978 -5.861 1.00 96.50 179 PHE A CA 1
ATOM 1342 C C . PHE A 1 179 ? 14.778 -9.276 -5.177 1.00 96.50 179 PHE A C 1
ATOM 1344 O O . PHE A 1 179 ? 13.987 -9.261 -4.236 1.00 96.50 179 PHE A O 1
ATOM 1351 N N . ASP A 1 180 ? 15.243 -10.405 -5.718 1.00 96.19 180 ASP A N 1
ATOM 1352 C CA . ASP A 1 180 ? 14.933 -11.755 -5.239 1.00 96.19 180 ASP A CA 1
ATOM 1353 C C . ASP A 1 180 ? 13.426 -12.044 -5.112 1.00 96.19 180 ASP A C 1
ATOM 1355 O O . ASP A 1 180 ? 12.961 -12.682 -4.165 1.00 96.19 180 ASP A O 1
ATOM 1359 N N . ASN A 1 181 ? 12.663 -11.611 -6.118 1.00 97.19 181 ASN A N 1
ATOM 1360 C CA . ASN A 1 181 ? 11.206 -11.719 -6.178 1.00 97.19 181 ASN A CA 1
ATOM 1361 C C . ASN A 1 181 ? 10.477 -10.894 -5.103 1.00 97.19 181 ASN A C 1
ATOM 1363 O O . ASN A 1 181 ? 9.542 -11.381 -4.476 1.00 97.19 181 ASN A O 1
ATOM 1367 N N . TRP A 1 182 ? 10.846 -9.625 -4.927 1.00 97.81 182 TRP A N 1
ATOM 1368 C CA . TRP A 1 182 ? 10.265 -8.704 -3.935 1.00 97.81 182 TRP A CA 1
ATOM 1369 C C . TRP A 1 182 ? 8.724 -8.671 -3.858 1.00 97.81 182 TRP A C 1
ATOM 1371 O O . TRP A 1 182 ? 8.162 -8.492 -2.779 1.00 97.81 182 TRP A O 1
ATOM 1381 N N . TRP A 1 183 ? 8.031 -8.847 -4.986 1.00 98.25 183 TRP A N 1
ATOM 1382 C CA . TRP A 1 183 ? 6.594 -8.583 -5.164 1.00 98.25 183 TRP A CA 1
ATOM 1383 C C . TRP A 1 183 ? 5.647 -9.192 -4.117 1.00 98.25 183 TRP A C 1
ATOM 1385 O O . TRP A 1 183 ? 4.572 -8.642 -3.877 1.00 98.25 183 TRP A O 1
ATOM 1395 N N . TRP A 1 184 ? 5.997 -10.331 -3.515 1.00 98.50 184 TRP A N 1
ATOM 1396 C CA . TRP A 1 184 ? 5.126 -11.005 -2.551 1.00 98.50 184 TRP A CA 1
ATOM 1397 C C . TRP A 1 184 ? 5.194 -10.362 -1.159 1.00 98.50 184 TRP A C 1
ATOM 1399 O O . TRP A 1 184 ? 4.230 -10.462 -0.396 1.00 98.50 184 TRP A O 1
ATOM 1409 N N . ILE A 1 185 ? 6.290 -9.669 -0.822 1.00 98.62 185 ILE A N 1
ATOM 1410 C CA . ILE A 1 185 ? 6.481 -9.057 0.498 1.00 98.62 185 ILE A CA 1
ATOM 1411 C C . ILE A 1 185 ? 5.458 -7.935 0.740 1.00 98.62 185 ILE A C 1
ATOM 1413 O O . ILE A 1 185 ? 4.744 -8.033 1.740 1.00 98.62 185 ILE A O 1
ATOM 1417 N N . PRO A 1 186 ? 5.266 -6.945 -0.161 1.00 98.44 186 PRO A N 1
ATOM 1418 C CA . PRO A 1 186 ? 4.210 -5.930 -0.036 1.00 98.44 186 PRO A CA 1
ATOM 1419 C C . PRO A 1 186 ? 2.778 -6.473 0.017 1.00 98.44 186 PRO A C 1
ATOM 1421 O O . PRO A 1 186 ? 1.845 -5.719 0.285 1.00 98.44 186 PRO A O 1
ATOM 1424 N N . ILE A 1 187 ? 2.579 -7.764 -0.256 1.00 98.69 187 ILE A N 1
ATOM 1425 C CA . ILE A 1 187 ? 1.277 -8.421 -0.162 1.00 98.69 187 ILE A CA 1
ATOM 1426 C C . ILE A 1 187 ? 1.145 -9.105 1.194 1.00 98.69 187 ILE A C 1
ATOM 1428 O O . ILE A 1 187 ? 0.222 -8.815 1.950 1.00 98.69 187 ILE A O 1
ATOM 1432 N N . VAL A 1 188 ? 2.067 -10.010 1.517 1.00 98.75 188 VAL A N 1
ATOM 1433 C CA . VAL A 1 188 ? 1.950 -10.884 2.690 1.00 98.75 188 VAL A CA 1
ATOM 1434 C C . VAL A 1 188 ? 2.312 -10.152 3.981 1.00 98.75 188 VAL A C 1
ATOM 1436 O O . VAL A 1 188 ? 1.583 -10.268 4.967 1.00 98.75 188 VAL A O 1
ATOM 1439 N N . ALA A 1 189 ? 3.399 -9.375 3.992 1.00 98.69 189 ALA A N 1
ATOM 1440 C CA . ALA A 1 189 ? 3.856 -8.701 5.205 1.00 98.69 189 ALA A CA 1
ATOM 1441 C C . ALA A 1 189 ? 2.845 -7.662 5.717 1.00 98.69 189 ALA A C 1
ATOM 1443 O O . ALA A 1 189 ? 2.547 -7.695 6.912 1.00 98.69 189 ALA A O 1
ATOM 1444 N N . PRO A 1 190 ? 2.231 -6.807 4.869 1.00 98.81 190 PRO A N 1
ATOM 1445 C CA . PRO A 1 190 ? 1.187 -5.902 5.336 1.00 98.81 190 PRO A CA 1
ATOM 1446 C C . PRO A 1 190 ? -0.059 -6.611 5.862 1.00 98.81 190 PRO A C 1
ATOM 1448 O O . PRO A 1 190 ? -0.617 -6.173 6.863 1.00 98.81 190 PRO A O 1
ATOM 1451 N N . MET A 1 191 ? -0.484 -7.721 5.246 1.00 98.75 191 MET A N 1
ATOM 1452 C CA . MET A 1 191 ? -1.621 -8.503 5.751 1.00 98.75 191 MET A CA 1
ATOM 1453 C C . MET A 1 191 ? -1.356 -9.008 7.174 1.00 98.75 191 MET A C 1
ATOM 1455 O O . MET A 1 191 ? -2.203 -8.853 8.051 1.00 98.75 191 MET A O 1
ATOM 1459 N N . LEU A 1 192 ? -0.162 -9.555 7.421 1.00 98.81 192 LEU A N 1
ATOM 1460 C CA . LEU A 1 192 ? 0.240 -10.014 8.749 1.00 98.81 192 LEU A CA 1
ATOM 1461 C C . LEU A 1 192 ? 0.396 -8.844 9.733 1.00 98.81 192 LEU A C 1
ATOM 1463 O O . LEU A 1 192 ? -0.153 -8.885 10.833 1.00 98.81 192 LEU A O 1
ATOM 1467 N N . GLY A 1 193 ? 1.100 -7.787 9.328 1.00 98.75 193 GLY A N 1
ATOM 1468 C CA . GLY A 1 193 ? 1.329 -6.597 10.144 1.00 98.75 193 GLY A CA 1
ATOM 1469 C C . GLY A 1 193 ? 0.033 -5.917 10.558 1.00 98.75 193 GLY A C 1
ATOM 1470 O O . GLY A 1 193 ? -0.155 -5.627 11.734 1.00 98.75 193 GLY A O 1
ATOM 1471 N N . GLY A 1 194 ? -0.905 -5.735 9.630 1.00 98.75 194 GLY A N 1
ATOM 1472 C CA . GLY A 1 194 ? -2.206 -5.153 9.932 1.00 98.75 194 GLY A CA 1
ATOM 1473 C C . GLY A 1 194 ? -2.978 -5.965 10.970 1.00 98.75 194 GLY A C 1
ATOM 1474 O O . GLY A 1 194 ? -3.604 -5.382 11.857 1.00 98.75 194 GLY A O 1
ATOM 1475 N N . VAL A 1 195 ? -2.971 -7.297 10.874 1.00 98.75 195 VAL A N 1
ATOM 1476 C CA . VAL A 1 195 ? -3.654 -8.159 11.851 1.00 98.75 195 VAL A CA 1
ATOM 1477 C C . VAL A 1 195 ? -2.986 -8.038 13.220 1.00 98.75 195 VAL A C 1
ATOM 1479 O O . VAL A 1 195 ? -3.675 -7.833 14.216 1.00 98.75 195 VAL A O 1
ATOM 1482 N N . ILE A 1 196 ? -1.651 -8.075 13.268 1.00 98.81 196 ILE A N 1
ATOM 1483 C CA . ILE A 1 196 ? -0.878 -7.882 14.502 1.00 98.81 196 ILE A CA 1
ATOM 1484 C C . ILE A 1 196 ? -1.201 -6.527 15.142 1.00 98.81 196 ILE A C 1
ATOM 1486 O O . ILE A 1 196 ? -1.545 -6.482 16.318 1.00 98.81 196 ILE A O 1
ATOM 1490 N N . GLY A 1 197 ? -1.141 -5.431 14.380 1.00 98.69 197 GLY A N 1
ATOM 1491 C CA . GLY A 1 197 ? -1.434 -4.085 14.879 1.00 98.69 197 GLY A CA 1
ATOM 1492 C C . GLY A 1 197 ? -2.846 -3.954 15.445 1.00 98.69 197 GLY A C 1
ATOM 1493 O O . GLY A 1 197 ? -3.035 -3.343 16.496 1.00 98.69 197 GLY A O 1
ATOM 1494 N N . ALA A 1 198 ? -3.823 -4.589 14.793 1.00 98.56 198 ALA A N 1
ATOM 1495 C CA . ALA A 1 198 ? -5.192 -4.612 15.281 1.00 98.56 198 ALA A CA 1
ATOM 1496 C C . ALA A 1 198 ? -5.318 -5.364 16.614 1.00 98.56 198 ALA A C 1
ATOM 1498 O O . ALA A 1 198 ? -5.884 -4.831 17.564 1.00 98.56 198 ALA A O 1
ATOM 1499 N N . TYR A 1 199 ? -4.738 -6.561 16.729 1.00 98.56 199 TYR A N 1
ATOM 1500 C CA . TYR A 1 199 ? -4.766 -7.307 17.990 1.00 98.56 199 TYR A CA 1
ATOM 1501 C C . TYR A 1 199 ? -3.966 -6.636 19.109 1.00 98.56 199 TYR A C 1
ATOM 1503 O O . TYR A 1 199 ? -4.367 -6.735 20.264 1.00 98.56 199 TYR A O 1
ATOM 1511 N N . ILE A 1 200 ? -2.882 -5.916 18.799 1.00 98.56 200 ILE A N 1
ATOM 1512 C CA . ILE A 1 200 ? -2.183 -5.094 19.797 1.00 98.56 200 ILE A CA 1
ATOM 1513 C C . ILE A 1 200 ? -3.142 -4.042 20.365 1.00 98.56 200 ILE A C 1
ATOM 1515 O O . ILE A 1 200 ? -3.238 -3.915 21.582 1.00 98.56 200 ILE A O 1
ATOM 1519 N N . TYR A 1 201 ? -3.890 -3.328 19.518 1.00 98.25 201 TYR A N 1
ATOM 1520 C CA . TYR A 1 201 ? -4.882 -2.365 20.002 1.00 98.25 201 TYR A CA 1
ATOM 1521 C C . TYR A 1 201 ? -5.942 -3.031 20.888 1.00 98.25 201 TYR A C 1
ATOM 1523 O O . TYR A 1 201 ? -6.204 -2.564 21.995 1.00 98.25 201 TYR A O 1
ATOM 1531 N N . LEU A 1 202 ? -6.502 -4.157 20.436 1.00 97.00 202 LEU A N 1
ATOM 1532 C CA . LEU A 1 202 ? -7.533 -4.881 21.180 1.00 97.00 202 LEU A CA 1
ATOM 1533 C C . LEU A 1 202 ? -7.038 -5.318 22.566 1.00 97.00 202 LEU A C 1
ATOM 1535 O O . LEU A 1 202 ? -7.707 -5.088 23.566 1.00 97.00 202 LEU A O 1
ATOM 1539 N N . LEU A 1 203 ? -5.860 -5.943 22.631 1.00 97.44 203 LEU A N 1
ATOM 1540 C CA . LEU A 1 203 ? -5.338 -6.534 23.865 1.00 97.44 203 LEU A CA 1
ATOM 1541 C C . LEU A 1 203 ? -4.833 -5.487 24.859 1.00 97.44 203 LEU A C 1
ATOM 1543 O O . LEU A 1 203 ? -5.008 -5.654 26.062 1.00 97.44 203 LEU A O 1
ATOM 1547 N N . PHE A 1 204 ? -4.183 -4.429 24.374 1.00 97.31 204 PHE A N 1
ATOM 1548 C CA . PHE A 1 204 ? -3.511 -3.463 25.243 1.00 97.31 204 PHE A CA 1
ATOM 1549 C C . PHE A 1 204 ? -4.329 -2.200 25.511 1.00 97.31 204 PHE A C 1
ATOM 1551 O O . PHE A 1 204 ? -4.039 -1.520 26.489 1.00 97.31 204 PHE A O 1
ATOM 1558 N N . ILE A 1 205 ? -5.339 -1.892 24.691 1.00 96.38 205 ILE A N 1
ATOM 1559 C CA . ILE A 1 205 ? -6.180 -0.697 24.849 1.00 96.38 205 ILE A CA 1
ATOM 1560 C C . ILE A 1 205 ? -7.637 -1.096 25.073 1.00 96.38 205 ILE A C 1
ATOM 1562 O O . ILE A 1 205 ? -8.159 -0.881 26.161 1.00 96.38 205 ILE A O 1
ATOM 1566 N N . GLU A 1 206 ? -8.274 -1.735 24.091 1.00 94.00 206 GLU A N 1
ATOM 1567 C CA . GLU A 1 206 ? -9.728 -1.969 24.116 1.00 94.00 206 GLU A CA 1
ATOM 1568 C C . GLU A 1 206 ? -10.167 -2.883 25.265 1.00 94.00 206 GLU A C 1
ATOM 1570 O O . GLU A 1 206 ? -11.176 -2.621 25.912 1.00 94.00 206 GLU A O 1
ATOM 1575 N N . PHE A 1 207 ? -9.373 -3.908 25.586 1.00 94.44 207 PHE A N 1
ATOM 1576 C CA . PHE A 1 207 ? -9.611 -4.801 26.725 1.00 94.44 207 PHE A CA 1
ATOM 1577 C C . PHE A 1 207 ? -9.574 -4.085 28.089 1.00 94.44 207 PHE A C 1
ATOM 1579 O O . PHE A 1 207 ? -10.044 -4.629 29.082 1.00 94.44 207 PHE A O 1
ATOM 1586 N N . HIS A 1 208 ? -9.007 -2.878 28.148 1.00 93.50 208 HIS A N 1
ATOM 1587 C CA . HIS A 1 208 ? -8.897 -2.073 29.364 1.00 93.50 208 HIS A CA 1
ATOM 1588 C C . HIS A 1 208 ? -9.923 -0.936 29.418 1.00 93.50 208 HIS A C 1
ATOM 1590 O O . HIS A 1 208 ? -9.866 -0.121 30.340 1.00 93.50 208 HIS A O 1
ATOM 1596 N N . HIS A 1 209 ? -10.840 -0.842 28.450 1.00 91.75 209 HIS A N 1
ATOM 1597 C CA . HIS A 1 209 ? -11.961 0.078 28.579 1.00 91.75 209 HIS A CA 1
ATOM 1598 C C . HIS A 1 209 ? -12.793 -0.297 29.801 1.00 91.75 209 HIS A C 1
ATOM 1600 O O . HIS A 1 209 ? -13.067 -1.469 30.051 1.00 91.75 209 HIS A O 1
ATOM 1606 N N . GLU A 1 210 ? -13.201 0.708 30.570 1.00 78.75 210 GLU A N 1
ATOM 1607 C CA . GLU A 1 210 ? -14.163 0.486 31.640 1.00 78.75 210 GLU A CA 1
ATOM 1608 C C . GLU A 1 210 ? -15.458 -0.054 31.023 1.00 78.75 210 GLU A C 1
ATOM 1610 O O . GLU A 1 210 ? -15.932 0.497 30.021 1.00 78.75 210 GLU A O 1
ATOM 1615 N N . ASP A 1 211 ? -16.034 -1.103 31.627 1.00 66.00 211 ASP A N 1
ATOM 1616 C CA . ASP A 1 211 ? -17.358 -1.636 31.289 1.00 66.00 211 ASP A CA 1
ATOM 1617 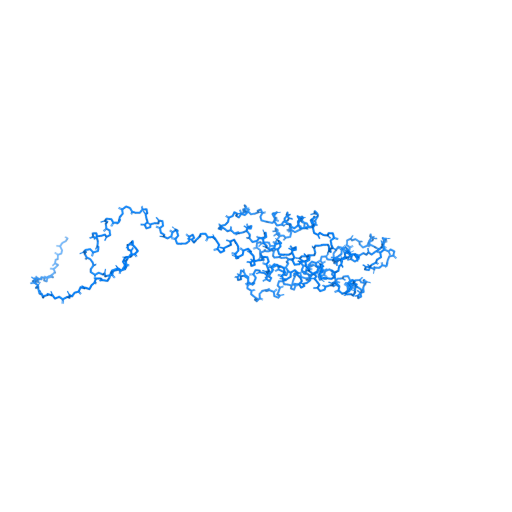C C . ASP A 1 211 ? -18.410 -0.544 31.527 1.00 66.00 211 ASP A C 1
ATOM 1619 O O . ASP A 1 211 ? -19.091 -0.465 32.557 1.00 66.00 211 ASP A O 1
ATOM 1623 N N . SER A 1 212 ? -18.516 0.345 30.547 1.00 54.16 212 SER A N 1
ATOM 1624 C CA . SER A 1 212 ? -19.383 1.515 30.551 1.00 54.16 212 SER A CA 1
ATOM 1625 C C . SER A 1 212 ? -20.840 1.081 30.693 1.00 54.16 212 SER A C 1
ATOM 1627 O O . SER A 1 212 ? -21.636 1.791 31.305 1.00 54.16 212 SER A O 1
ATOM 1629 N N . ASP A 1 213 ? -21.157 -0.126 30.222 1.00 55.03 213 ASP A N 1
ATOM 1630 C CA . ASP A 1 213 ? -22.474 -0.743 30.310 1.00 55.03 213 ASP A CA 1
ATOM 1631 C C . ASP A 1 213 ? -22.848 -1.137 31.747 1.00 55.03 213 ASP A C 1
ATOM 1633 O O . ASP A 1 213 ? -23.978 -0.886 32.164 1.00 55.03 213 ASP A O 1
ATOM 1637 N N . MET A 1 214 ? -21.916 -1.657 32.558 1.00 49.94 214 MET A N 1
ATOM 1638 C CA . MET A 1 214 ? -22.201 -1.940 33.973 1.00 49.94 214 MET A CA 1
ATOM 1639 C C . MET A 1 214 ? -22.305 -0.650 34.791 1.00 49.94 214 MET A C 1
ATOM 1641 O O . MET A 1 214 ? -23.236 -0.484 35.577 1.00 49.94 214 MET A O 1
ATOM 1645 N N . VAL A 1 215 ? -21.406 0.315 34.581 1.00 50.12 215 VAL A N 1
ATOM 1646 C CA . VAL A 1 215 ? -21.409 1.581 35.337 1.00 50.12 215 VAL A CA 1
ATOM 1647 C C . VAL A 1 215 ? -22.622 2.453 34.984 1.00 50.12 215 VAL A C 1
ATOM 1649 O O . VAL A 1 215 ? -23.193 3.095 35.870 1.00 50.12 215 VAL A O 1
ATOM 1652 N N . GLN A 1 216 ? -23.070 2.469 33.723 1.00 54.19 216 GLN A N 1
ATOM 1653 C CA . GLN A 1 216 ? -24.296 3.172 33.326 1.00 54.19 216 GLN A CA 1
ATOM 1654 C C . GLN A 1 216 ? -25.576 2.454 33.764 1.00 54.19 216 GLN A C 1
ATOM 1656 O O . GLN A 1 216 ? -26.558 3.143 34.026 1.00 54.19 216 GLN A O 1
ATOM 1661 N N . GLN A 1 217 ? -25.579 1.124 33.908 1.00 52.06 217 GLN A N 1
ATOM 1662 C CA . GLN A 1 217 ? -26.705 0.391 34.506 1.00 52.06 217 GLN A CA 1
ATOM 1663 C C . GLN A 1 217 ? -26.774 0.557 36.035 1.00 52.06 217 GLN A C 1
ATOM 1665 O O . GLN A 1 217 ? -27.867 0.612 36.596 1.00 52.06 217 GLN A O 1
ATOM 1670 N N . ILE A 1 218 ? -25.634 0.712 36.717 1.00 51.72 218 ILE A N 1
ATOM 1671 C CA . ILE A 1 218 ? -25.566 0.885 38.181 1.00 51.72 218 ILE A CA 1
ATOM 1672 C C . ILE A 1 218 ? -25.821 2.341 38.613 1.00 51.72 218 ILE A C 1
ATOM 1674 O O . ILE A 1 218 ? -26.403 2.582 39.673 1.00 51.72 218 ILE A O 1
ATOM 1678 N N . LYS A 1 219 ? -25.445 3.339 37.801 1.00 48.94 219 LYS A N 1
ATOM 1679 C CA . LYS A 1 219 ? -25.690 4.768 38.091 1.00 48.94 219 LYS A CA 1
ATOM 1680 C C . LYS A 1 219 ? -27.158 5.137 38.379 1.00 48.94 219 LYS A C 1
ATOM 1682 O O . LYS A 1 219 ? -27.378 5.909 39.313 1.00 48.94 219 LYS A O 1
ATOM 1687 N N . PRO A 1 220 ? -28.175 4.635 37.655 1.00 49.66 220 PRO A N 1
ATOM 1688 C CA . PRO A 1 220 ? -29.572 4.882 38.010 1.00 49.66 220 PRO A CA 1
ATOM 1689 C C . PRO A 1 220 ? -30.011 4.136 39.280 1.00 49.66 220 PRO A C 1
ATOM 1691 O O . PRO A 1 220 ? -30.873 4.645 39.987 1.00 49.66 220 PRO A O 1
ATOM 1694 N N . LEU A 1 221 ? -29.389 3.000 39.624 1.00 52.84 221 LEU A N 1
ATOM 1695 C CA . LEU A 1 221 ? -29.684 2.255 40.861 1.00 52.84 221 LEU A CA 1
ATOM 1696 C C . LEU A 1 221 ? -29.116 2.934 42.119 1.00 52.84 221 LEU A C 1
ATOM 1698 O O . LEU A 1 221 ? -29.638 2.749 43.212 1.00 52.84 221 LEU A O 1
ATOM 1702 N N . THR A 1 222 ? -28.061 3.736 41.970 1.00 54.88 222 THR A N 1
ATOM 1703 C CA . THR A 1 222 ? -27.379 4.424 43.081 1.00 54.88 222 THR A CA 1
ATOM 1704 C C . THR A 1 222 ? -27.830 5.874 43.280 1.00 54.88 222 THR A C 1
ATOM 1706 O O . THR A 1 222 ? -27.706 6.396 44.384 1.00 54.88 222 THR A O 1
ATOM 1709 N N . ASN A 1 223 ? -28.409 6.523 42.261 1.00 49.94 223 ASN A N 1
ATOM 1710 C CA . ASN A 1 223 ? -28.923 7.901 42.350 1.00 49.94 223 ASN A CA 1
ATOM 1711 C C . ASN A 1 223 ? -30.386 8.022 42.807 1.00 49.94 223 ASN A C 1
ATOM 1713 O O . ASN A 1 223 ? -30.941 9.122 42.821 1.00 49.94 223 ASN A O 1
ATOM 1717 N N . GLN A 1 224 ? -31.017 6.923 43.207 1.00 44.94 224 GLN A N 1
ATOM 1718 C CA . GLN A 1 224 ? -32.340 6.955 43.813 1.00 44.94 224 GLN A CA 1
ATOM 1719 C C . GLN A 1 224 ? -32.182 6.807 45.323 1.00 44.94 224 GLN A C 1
ATOM 1721 O O . GLN A 1 224 ? -31.728 5.777 45.813 1.00 44.94 224 GLN A O 1
ATOM 1726 N N . GLY A 1 225 ? -32.542 7.857 46.064 1.00 48.97 225 GLY A N 1
ATOM 1727 C CA . GLY A 1 225 ? -32.646 7.871 47.526 1.00 48.97 225 GLY A CA 1
ATOM 1728 C C . GLY A 1 225 ? -33.746 6.944 48.057 1.00 48.97 225 GLY A C 1
ATOM 1729 O O . GLY A 1 225 ? -34.593 7.376 48.827 1.00 48.97 225 GLY A O 1
ATOM 1730 N N . ASP A 1 226 ? -33.737 5.682 47.634 1.00 50.00 226 ASP A N 1
ATOM 1731 C CA . ASP A 1 226 ? -34.834 4.727 47.760 1.00 50.00 226 ASP A CA 1
ATOM 1732 C C . ASP A 1 226 ? -34.370 3.331 48.217 1.00 50.00 226 ASP A C 1
ATOM 1734 O O . ASP A 1 226 ? -35.150 2.380 48.197 1.00 50.00 226 ASP A O 1
ATOM 1738 N N . ILE A 1 227 ? -33.143 3.185 48.738 1.00 50.75 227 ILE A N 1
ATOM 1739 C CA . ILE A 1 227 ? -32.756 1.944 49.443 1.00 50.75 227 ILE A CA 1
ATOM 1740 C C . ILE A 1 227 ? -33.692 1.713 50.653 1.00 50.75 227 ILE A C 1
ATOM 1742 O O . ILE A 1 227 ? -34.063 0.583 50.967 1.00 50.75 227 ILE A O 1
ATOM 1746 N N . THR A 1 228 ? -34.193 2.786 51.273 1.00 46.84 228 THR A N 1
ATOM 1747 C CA . THR A 1 228 ? -35.185 2.742 52.359 1.00 46.84 228 THR A CA 1
ATOM 1748 C C . THR A 1 228 ? -36.623 2.460 51.901 1.00 46.84 228 THR A C 1
ATOM 1750 O O . THR A 1 228 ? -37.423 1.993 52.713 1.00 46.84 228 THR A O 1
ATOM 1753 N N . SER A 1 229 ? -36.992 2.691 50.633 1.00 43.09 229 SER A N 1
ATOM 1754 C CA . SER A 1 229 ? -38.356 2.409 50.144 1.00 43.09 229 SER A CA 1
ATOM 1755 C C . SER A 1 229 ? -38.507 1.004 49.556 1.00 43.09 229 SER A C 1
ATOM 1757 O O . SER A 1 229 ? -39.586 0.414 49.660 1.00 43.09 229 SER A O 1
ATOM 1759 N N . LEU A 1 230 ? -37.421 0.416 49.042 1.00 43.22 230 LEU A N 1
ATOM 1760 C CA . LEU A 1 230 ? -37.388 -0.978 48.590 1.00 43.22 230 LEU A CA 1
ATOM 1761 C C . LEU A 1 230 ? -37.494 -1.967 49.764 1.00 43.22 230 LEU A C 1
ATOM 1763 O O . LEU A 1 230 ? -38.245 -2.940 49.671 1.00 43.22 230 LEU A O 1
ATOM 1767 N N . ALA A 1 231 ? -36.878 -1.660 50.914 1.00 44.69 231 ALA A N 1
ATOM 1768 C CA . ALA A 1 231 ? -37.054 -2.439 52.146 1.00 44.69 231 ALA A CA 1
ATOM 1769 C C . ALA A 1 231 ? -38.519 -2.442 52.642 1.00 44.69 231 ALA A C 1
ATOM 1771 O O . ALA A 1 231 ? -39.028 -3.465 53.097 1.00 44.69 231 ALA A O 1
ATOM 1772 N N . ASN A 1 232 ? -39.239 -1.325 52.475 1.00 38.38 232 ASN A N 1
ATOM 1773 C CA . ASN A 1 232 ? -40.651 -1.205 52.861 1.00 38.38 232 ASN A CA 1
ATOM 1774 C C . ASN A 1 232 ? -41.633 -1.831 51.851 1.00 38.38 232 ASN A C 1
ATOM 1776 O O . ASN A 1 232 ? -42.756 -2.178 52.223 1.00 38.38 232 ASN A O 1
ATOM 1780 N N . LYS A 1 233 ? -41.238 -1.995 50.581 1.00 41.12 233 LYS A N 1
ATOM 1781 C CA . LYS A 1 233 ? -42.051 -2.670 49.552 1.00 41.12 233 LYS A CA 1
ATOM 1782 C C . LYS A 1 233 ? -41.922 -4.195 49.598 1.00 41.12 233 LYS A C 1
ATOM 1784 O O . LYS A 1 233 ? -42.920 -4.880 49.380 1.00 41.12 233 LYS A O 1
ATOM 1789 N N . SER A 1 234 ? -40.744 -4.716 49.948 1.00 42.28 234 SER A N 1
ATOM 1790 C CA . SER A 1 234 ? -40.493 -6.161 50.087 1.00 42.28 234 SER A CA 1
ATOM 1791 C C . SER A 1 234 ? -41.291 -6.799 51.240 1.00 42.28 234 SER A C 1
ATOM 1793 O O . SER A 1 234 ? -41.787 -7.913 51.118 1.00 42.28 234 SER A O 1
ATOM 1795 N N . SER A 1 235 ? -41.589 -6.042 52.304 1.00 38.75 235 SER A N 1
ATOM 1796 C CA . SER A 1 235 ? -42.486 -6.486 53.388 1.00 38.75 235 SER A CA 1
ATOM 1797 C C . SER A 1 235 ? -43.934 -6.782 52.945 1.00 38.75 235 SER A C 1
ATOM 1799 O O . SER A 1 235 ? -44.670 -7.409 53.707 1.00 38.75 235 SER A O 1
ATOM 1801 N N . LYS A 1 236 ? -44.378 -6.324 51.763 1.00 43.41 236 LYS A N 1
ATOM 1802 C CA . LYS A 1 236 ? -45.776 -6.451 51.295 1.00 43.41 236 LYS A CA 1
ATOM 1803 C C . LYS A 1 236 ? -45.971 -7.375 50.093 1.00 43.41 236 LYS A C 1
ATOM 1805 O O . LYS A 1 236 ? -47.109 -7.631 49.711 1.00 43.41 236 LYS A O 1
ATOM 1810 N N . SER A 1 237 ? -44.896 -7.874 49.500 1.00 40.56 237 SER A N 1
ATOM 1811 C CA . SER A 1 237 ? -44.921 -8.708 48.302 1.00 40.56 237 SER A CA 1
ATOM 1812 C C . SER A 1 237 ? -44.004 -9.884 48.570 1.00 40.56 237 SER A C 1
ATOM 1814 O O . SER A 1 237 ? -42.794 -9.722 48.492 1.00 40.56 237 SER A O 1
ATOM 1816 N N . GLY A 1 238 ? -44.563 -11.039 48.940 1.00 37.25 238 GLY A N 1
ATOM 1817 C CA . GLY A 1 238 ? -43.824 -12.266 49.271 1.00 37.25 238 GLY A CA 1
ATOM 1818 C C . GLY A 1 238 ? -43.084 -12.907 48.088 1.00 37.25 238 GLY A C 1
ATOM 1819 O O . GLY A 1 238 ? -43.211 -14.104 47.855 1.00 37.25 238 GLY A O 1
ATOM 1820 N N . SER A 1 239 ? -42.337 -12.120 47.318 1.00 34.62 239 SER A N 1
ATOM 1821 C CA . SER A 1 239 ? -41.458 -12.553 46.241 1.00 34.62 239 SER A CA 1
ATOM 1822 C C . SER A 1 239 ? -40.013 -12.480 46.722 1.00 34.62 239 SER A C 1
ATOM 1824 O O . SER A 1 239 ? -39.497 -11.402 47.011 1.00 34.62 239 SER A O 1
ATOM 1826 N N . PHE A 1 240 ? -39.372 -13.641 46.806 1.00 36.53 240 PHE A N 1
ATOM 1827 C CA . PHE A 1 240 ? -37.955 -13.774 47.116 1.00 36.53 240 PHE A CA 1
ATOM 1828 C C . PHE A 1 240 ? -37.115 -13.234 45.951 1.00 36.53 240 PHE A C 1
ATOM 1830 O O . PHE A 1 240 ? -37.083 -13.839 44.882 1.00 36.53 240 PHE A O 1
ATOM 1837 N N . GLU A 1 241 ? -36.408 -12.127 46.165 1.00 40.66 241 GLU A N 1
ATOM 1838 C CA . GLU A 1 241 ? -35.291 -11.710 45.315 1.00 40.66 241 GLU A CA 1
ATOM 1839 C C . GLU A 1 241 ? -34.007 -11.732 46.145 1.00 40.66 241 GLU A C 1
ATOM 1841 O O . GLU A 1 241 ? -33.935 -11.156 47.232 1.00 40.66 241 GLU A O 1
ATOM 1846 N N . ASN A 1 242 ? -32.995 -12.437 45.638 1.00 33.06 242 ASN A N 1
ATOM 1847 C CA . ASN A 1 242 ? -31.668 -12.484 46.238 1.00 33.06 242 ASN A CA 1
ATOM 1848 C C . ASN A 1 242 ? -30.969 -11.146 45.994 1.00 33.06 242 ASN A C 1
ATOM 1850 O O . ASN A 1 242 ? -30.502 -10.881 44.888 1.00 33.06 242 ASN A O 1
ATOM 1854 N N . ILE A 1 243 ? -30.884 -10.317 47.031 1.00 37.88 243 ILE A N 1
ATOM 1855 C CA . ILE A 1 243 ? -30.109 -9.078 47.009 1.00 37.88 243 ILE A CA 1
ATOM 1856 C C . ILE A 1 243 ? -28.749 -9.378 47.637 1.00 37.88 243 ILE A C 1
ATOM 1858 O O . ILE A 1 243 ? -28.666 -9.744 48.808 1.00 37.88 243 ILE A O 1
ATOM 1862 N N . ALA A 1 244 ? -27.680 -9.234 46.855 1.00 32.69 244 ALA A N 1
ATOM 1863 C CA . ALA A 1 244 ? -26.323 -9.270 47.380 1.00 32.69 244 ALA A CA 1
ATOM 1864 C C . ALA A 1 244 ? -26.040 -7.950 48.111 1.00 32.69 244 ALA A C 1
ATOM 1866 O O . ALA A 1 244 ? -26.054 -6.884 47.496 1.00 32.69 244 ALA A O 1
ATOM 1867 N N . VAL A 1 245 ? -25.790 -8.027 49.416 1.00 35.84 245 VAL A N 1
ATOM 1868 C CA . VAL A 1 245 ? -25.307 -6.909 50.235 1.00 35.84 245 VAL A CA 1
ATOM 1869 C C . VAL A 1 245 ? -23.974 -7.341 50.842 1.00 35.84 245 VAL A C 1
ATOM 1871 O O . VAL A 1 245 ? -23.906 -8.388 51.477 1.00 35.84 245 VAL A O 1
ATOM 1874 N N . ASP A 1 246 ? -22.921 -6.562 50.588 1.00 37.28 246 ASP A N 1
ATOM 1875 C CA . ASP A 1 246 ? -21.600 -6.634 51.233 1.00 37.28 246 ASP A CA 1
ATOM 1876 C C . ASP A 1 246 ? -20.978 -8.032 51.424 1.00 37.28 246 ASP A C 1
ATOM 1878 O O . ASP A 1 246 ? -20.613 -8.432 52.524 1.00 37.28 246 ASP A O 1
ATOM 1882 N N . GLY A 1 247 ? -20.761 -8.762 50.326 1.00 40.22 247 GLY A N 1
ATOM 1883 C CA . GLY A 1 247 ? -19.686 -9.764 50.263 1.00 40.22 247 GLY A CA 1
ATOM 1884 C C . GLY A 1 247 ? -19.819 -11.042 51.110 1.00 40.22 247 GLY A C 1
ATOM 1885 O O . GLY A 1 247 ? -18.924 -11.879 51.024 1.00 40.22 247 GLY A O 1
ATOM 1886 N N . GLU A 1 248 ? -20.910 -11.271 51.846 1.00 29.61 248 GLU A N 1
ATOM 1887 C CA . GLU A 1 248 ? -21.199 -12.565 52.486 1.00 29.61 248 GLU A CA 1
ATOM 1888 C C . GLU A 1 248 ? -22.545 -13.145 52.029 1.00 29.61 248 GLU A C 1
ATOM 1890 O O . GLU A 1 248 ? -23.606 -12.538 52.159 1.00 29.61 248 GLU A O 1
ATOM 1895 N N . MET A 1 249 ? -22.507 -14.369 51.497 1.00 30.05 249 MET A N 1
ATOM 1896 C CA . MET A 1 249 ? -23.694 -15.106 51.065 1.00 30.05 249 MET A CA 1
ATOM 1897 C C . MET A 1 249 ? -24.304 -15.832 52.279 1.00 30.05 249 MET A C 1
ATOM 1899 O O . MET A 1 249 ? -23.829 -16.902 52.656 1.00 30.05 249 MET A O 1
ATOM 1903 N N . GLN A 1 250 ? -25.348 -15.279 52.908 1.00 32.72 250 GLN A N 1
ATOM 1904 C CA . GLN A 1 250 ? -26.118 -15.997 53.936 1.00 32.72 250 GLN A CA 1
ATOM 1905 C C . GLN A 1 250 ? -27.424 -16.570 53.368 1.00 32.72 250 GLN A C 1
ATOM 1907 O O . GLN A 1 250 ? -28.271 -15.847 52.850 1.00 32.72 250 GLN A O 1
ATOM 1912 N N . MET A 1 251 ? -27.594 -17.891 53.493 1.00 28.05 251 MET A N 1
ATOM 1913 C CA . MET A 1 251 ? -28.837 -18.599 53.176 1.00 28.05 251 MET A CA 1
ATOM 1914 C C . MET A 1 251 ? -29.783 -18.544 54.384 1.00 28.05 251 MET A C 1
ATOM 1916 O O . MET A 1 251 ? -29.502 -19.158 55.413 1.00 28.05 251 MET A O 1
ATOM 1920 N N . LEU A 1 252 ? -30.922 -17.859 54.260 1.00 30.47 252 LEU A N 1
ATOM 1921 C CA . LEU A 1 252 ? -32.009 -17.934 55.241 1.00 30.47 252 LEU A CA 1
ATOM 1922 C C . LEU A 1 252 ? -33.063 -18.946 54.774 1.00 30.47 252 LEU A C 1
ATOM 1924 O O . LEU A 1 252 ? -33.677 -18.787 53.721 1.00 30.47 252 LEU A O 1
ATOM 1928 N N . ARG A 1 253 ? -33.264 -19.998 55.573 1.00 26.70 253 ARG A N 1
ATOM 1929 C CA . ARG A 1 253 ? -34.318 -21.005 55.395 1.00 26.70 253 ARG A CA 1
ATOM 1930 C C . ARG A 1 253 ? -35.547 -20.565 56.194 1.00 26.70 253 ARG A C 1
ATOM 1932 O O . ARG A 1 253 ? -35.436 -20.378 57.401 1.00 26.70 253 ARG A O 1
ATOM 1939 N N . ILE A 1 254 ? -36.692 -20.399 55.531 1.00 35.62 254 ILE A N 1
ATOM 1940 C CA . ILE A 1 254 ? -37.970 -20.065 56.177 1.00 35.62 254 ILE A CA 1
ATOM 1941 C C . ILE A 1 254 ? -38.915 -21.257 56.011 1.00 35.62 254 ILE A C 1
ATOM 1943 O O . ILE A 1 254 ? -39.272 -21.610 54.888 1.00 35.62 254 ILE A O 1
ATOM 1947 N N . ASP A 1 255 ? -39.291 -21.880 57.128 1.00 29.05 255 ASP A N 1
ATOM 1948 C CA . ASP A 1 255 ? -40.320 -22.920 57.186 1.00 29.05 255 ASP A CA 1
ATOM 1949 C C . ASP A 1 255 ? -41.715 -22.267 57.228 1.00 29.05 255 ASP A C 1
ATOM 1951 O O . ASP A 1 255 ? -41.946 -21.311 57.971 1.00 29.05 255 ASP A O 1
ATOM 1955 N N . HIS A 1 256 ? -42.650 -22.771 56.417 1.00 30.23 256 HIS A N 1
ATOM 1956 C CA . HIS A 1 256 ? -44.033 -22.294 56.363 1.00 30.23 256 HIS A CA 1
ATOM 1957 C C . HIS A 1 256 ? -44.940 -23.174 57.225 1.00 30.23 256 HIS A C 1
ATOM 1959 O O . HIS A 1 256 ? -45.154 -24.337 56.895 1.00 30.23 256 HIS A O 1
ATOM 1965 N N . ASP A 1 257 ? -45.541 -22.590 58.261 1.00 34.09 257 ASP A N 1
ATOM 1966 C CA . ASP A 1 257 ? -46.723 -23.155 58.913 1.00 34.09 257 ASP A CA 1
ATOM 1967 C C . ASP A 1 257 ? -47.606 -22.018 59.457 1.00 34.09 257 ASP A C 1
ATOM 1969 O O . ASP A 1 257 ? -47.192 -21.270 60.342 1.00 34.09 257 ASP A O 1
ATOM 1973 N N . SER A 1 258 ? -48.801 -21.820 58.885 1.00 30.89 258 SER A N 1
ATOM 1974 C CA . SER A 1 258 ? -50.021 -21.401 59.610 1.00 30.89 258 SER A CA 1
ATOM 1975 C C . SER A 1 258 ? -51.235 -21.215 58.682 1.00 30.89 258 SER A C 1
ATOM 1977 O O . SER A 1 258 ? -51.128 -20.799 57.530 1.00 30.89 258 SER A O 1
ATOM 1979 N N . LYS A 1 259 ? -52.392 -21.597 59.231 1.00 30.62 259 LYS A N 1
ATOM 1980 C CA . LYS A 1 259 ? -53.740 -21.733 58.659 1.00 30.62 259 LYS A CA 1
ATOM 1981 C C . LYS A 1 259 ? -54.594 -20.457 58.814 1.00 30.62 259 LYS A C 1
ATOM 1983 O O . LYS A 1 259 ? -54.340 -19.723 59.757 1.00 30.62 259 LYS A O 1
ATOM 1988 N N . GLU A 1 260 ? -55.624 -20.348 57.946 1.00 33.88 260 GLU A N 1
ATOM 1989 C CA . GLU A 1 260 ? -57.006 -19.781 58.097 1.00 33.88 260 GLU A CA 1
ATOM 1990 C C . GLU A 1 260 ? -57.184 -18.353 58.697 1.00 33.88 260 GLU A C 1
ATOM 1992 O O . GLU A 1 260 ? -56.451 -17.947 59.579 1.00 33.88 260 GLU A O 1
ATOM 1997 N N . GLU A 1 261 ? -58.080 -17.456 58.248 1.00 28.81 261 GLU A N 1
ATOM 1998 C CA . GLU A 1 261 ? -59.550 -17.532 58.082 1.00 28.81 261 GLU A CA 1
ATOM 1999 C C . GLU A 1 261 ? -60.100 -16.412 57.140 1.00 28.81 261 GLU A C 1
ATOM 2001 O O . GLU A 1 261 ? -59.462 -15.378 56.937 1.00 28.81 261 GLU A O 1
ATOM 2006 N N . LYS A 1 262 ? -61.316 -16.604 56.588 1.00 33.25 262 LYS A N 1
ATOM 2007 C CA . LYS A 1 262 ? -62.138 -15.616 55.832 1.00 33.25 262 LYS A CA 1
ATOM 2008 C C . LYS A 1 262 ? -63.125 -14.868 56.753 1.00 33.25 262 LYS A C 1
ATOM 2010 O O . LYS A 1 262 ? -63.435 -15.378 57.825 1.00 33.25 262 LYS A O 1
ATOM 2015 N N . PRO A 1 263 ? -63.747 -13.763 56.285 1.00 33.19 263 PRO A N 1
ATOM 2016 C CA . PRO A 1 263 ? -65.203 -13.837 56.049 1.00 33.19 263 PRO A CA 1
ATOM 2017 C C . PRO A 1 263 ? -65.725 -13.134 54.772 1.00 33.19 263 PRO A C 1
ATOM 2019 O O . PRO A 1 263 ? -65.073 -12.281 54.177 1.00 33.19 263 PRO A O 1
ATOM 2022 N N . GLU A 1 264 ? -66.920 -13.573 54.366 1.00 32.38 264 GLU A N 1
ATOM 2023 C CA . GLU A 1 264 ? -67.740 -13.215 53.196 1.00 32.38 264 GLU A CA 1
ATOM 2024 C C . GLU A 1 264 ? -68.518 -11.892 53.353 1.00 32.38 264 GLU A C 1
ATOM 2026 O O . GLU A 1 264 ? -68.781 -11.487 54.478 1.00 32.38 264 GLU A O 1
ATOM 2031 N N . GLU A 1 265 ? -69.006 -11.305 52.243 1.00 28.03 265 GLU A N 1
ATOM 2032 C CA . GLU A 1 265 ? -70.424 -10.899 52.125 1.00 28.03 265 GLU A CA 1
ATOM 2033 C C . GLU A 1 265 ? -70.865 -10.609 50.670 1.00 28.03 265 GLU A C 1
ATOM 2035 O O . GLU A 1 265 ? -70.087 -10.178 49.818 1.00 28.03 265 GLU A O 1
ATOM 2040 N N . TRP A 1 266 ? -72.134 -10.927 50.396 1.00 27.86 266 TRP A N 1
ATOM 2041 C CA . TRP A 1 266 ? -72.840 -10.968 49.108 1.00 27.86 266 TRP A CA 1
ATOM 2042 C C . TRP A 1 266 ? -73.543 -9.642 48.752 1.00 27.86 266 TRP A C 1
ATOM 2044 O O . TRP A 1 266 ? -74.014 -8.938 49.638 1.00 27.86 266 TRP A O 1
ATOM 2054 N N . GLY A 1 267 ? -73.779 -9.371 47.457 1.00 27.38 267 GLY A N 1
ATOM 2055 C CA . GLY A 1 267 ? -74.759 -8.350 47.047 1.00 27.38 267 GLY A CA 1
ATOM 2056 C C . GLY A 1 267 ? -74.946 -8.175 45.535 1.00 27.38 267 GLY A C 1
ATOM 2057 O O . GLY A 1 267 ? -74.120 -7.565 44.865 1.00 27.38 267 GLY A O 1
ATOM 2058 N N . TYR A 1 268 ? -76.057 -8.691 45.002 1.00 27.84 268 TYR A N 1
ATOM 2059 C CA . TYR A 1 268 ? -76.505 -8.564 43.608 1.00 27.84 268 TYR A CA 1
ATOM 2060 C C . TYR A 1 268 ? -77.065 -7.158 43.277 1.00 27.84 268 TYR A C 1
ATOM 2062 O O . TYR A 1 268 ? -77.967 -6.670 43.942 1.00 27.84 268 TYR A O 1
ATOM 2070 N N . HIS A 1 269 ? -76.554 -6.575 42.186 1.00 26.83 269 HIS A N 1
ATOM 2071 C CA . HIS A 1 269 ? -77.268 -6.214 40.945 1.00 26.83 269 HIS A CA 1
ATOM 2072 C C . HIS A 1 269 ? -78.533 -5.295 40.920 1.00 26.83 269 HIS A C 1
ATOM 2074 O O . HIS A 1 269 ? -79.595 -5.638 41.423 1.00 26.83 269 HIS A O 1
ATOM 2080 N N . ILE A 1 270 ? -78.418 -4.270 40.042 1.00 27.20 270 ILE A N 1
ATOM 2081 C CA . ILE A 1 270 ? -79.393 -3.713 39.054 1.00 27.20 270 ILE A CA 1
ATOM 2082 C C . ILE A 1 270 ? -80.099 -2.367 39.370 1.00 27.20 270 ILE A C 1
ATOM 2084 O O . ILE A 1 270 ? -81.073 -2.300 40.102 1.00 27.20 270 ILE A O 1
ATOM 2088 N N . SER A 1 271 ? -79.630 -1.331 38.646 1.00 27.98 271 SER A N 1
ATOM 2089 C CA . SER A 1 271 ? -80.354 -0.400 37.740 1.00 27.98 271 SER A CA 1
ATOM 2090 C C . SER A 1 271 ? -81.692 0.228 38.165 1.00 27.98 271 SER A C 1
ATOM 2092 O O . SER A 1 271 ? -82.690 -0.464 38.324 1.00 27.98 271 SER A O 1
ATOM 2094 N N . SER A 1 272 ? -81.794 1.562 38.065 1.00 26.45 272 SER A N 1
ATOM 2095 C CA . SER A 1 272 ? -82.386 2.230 36.882 1.00 26.45 272 SER A CA 1
ATOM 2096 C C . SER A 1 272 ? -82.465 3.761 37.043 1.00 26.45 272 SER A C 1
ATOM 2098 O O . SER A 1 272 ? -82.781 4.223 38.128 1.00 26.45 272 SER A O 1
ATOM 2100 N N . ARG A 1 273 ? -82.208 4.490 35.933 1.00 29.23 273 ARG A N 1
ATOM 2101 C CA . ARG A 1 273 ? -82.654 5.863 35.549 1.00 29.23 273 ARG A CA 1
ATOM 2102 C C . ARG A 1 273 ? -82.555 6.947 36.647 1.00 29.23 273 ARG A C 1
ATOM 2104 O O . ARG A 1 273 ? -83.279 6.892 37.626 1.00 29.23 273 ARG A O 1
ATOM 2111 N N . LEU A 1 274 ? -81.759 8.006 36.536 1.00 34.34 274 LEU A N 1
ATOM 2112 C CA . LEU A 1 274 ? -81.455 8.948 35.448 1.00 34.34 274 LEU A CA 1
ATOM 2113 C C . LEU A 1 274 ? -80.091 9.587 35.750 1.00 34.34 274 LEU A C 1
ATOM 2115 O O . LEU A 1 274 ? -79.781 9.714 36.956 1.00 34.34 274 LEU A O 1
#

Foldseek 3Di:
DVVLVVQLVCCVVPCVPPVSLLFLLSQLQCCLVVNHPPVCSVVVLVVSLQVLLVVLVVVCVVCVVVLCVQQVNDAECDDPSHDLCVQAKAFDPPADPVVLLVLLLQLLLQLLLQLVQCCDPLHDHNDPPCSSVSSSVSLVVSQVPRCNGIHNLLGLSSHNSSLVNSCVVRNHPCSQPPPNRNSCSSPPSSNNSSNNSSVCCCPVPVVPRDPVVVVVVCVVVPPDPCPVVVVVVCVPDVDDDDDDDDDDDDDDDDDDDDDDDDDDDDDDDDDDDD

Radius of gyration: 32.51 Å; Cα contacts (8 Å, |Δi|>4): 298; chains: 1; bounding box: 104×38×84 Å

pLDDT: mean 83.67, std 25.25, range [26.45, 98.88]

Secondary structure (DSSP, 8-state):
-HHHHHHHHHHHHHHHHH----SHHHHHHHHHTTSS-GGGHHHHHHHHHHHHHHHHHHHHHHTHHHHHHHHTT---SSSTT--GGGTS----TT--HHHHHHHHHHHHHHHHHHHGGGG-TTS-PPPTT-HHHHHHHHHHHHHHHHHHHHTT---HHHHHHHHHHHIIIII-THHHHHHHHGGGHHHHHHHHHHHHHHHHHHHHTGGGS--HHHHHHHHHHHSSS-HHHHHHHHTTS--------TT---------------------------

Solvent-accessible surface area (backbone atoms only — not comparable to full-atom values): 15614 Å² total; per-residue (Å²): 102,71,68,21,54,51,49,22,52,53,26,70,76,31,34,94,80,70,66,39,53,85,22,43,18,51,44,48,25,36,30,76,73,71,76,37,65,71,86,50,40,66,58,50,39,52,52,38,19,51,49,31,22,52,50,38,52,50,51,47,65,74,39,40,70,60,53,37,65,69,32,74,68,49,59,29,68,66,70,99,56,41,57,44,64,82,50,17,67,62,67,39,95,86,58,49,70,70,59,52,34,48,50,28,20,52,54,11,13,52,50,33,39,61,51,55,47,41,75,28,84,86,64,79,42,49,62,90,87,45,48,38,54,54,53,16,52,51,52,33,50,49,44,74,76,49,24,82,52,37,54,52,51,52,17,27,19,62,28,51,14,16,38,56,39,40,36,76,74,62,42,36,71,50,66,50,54,48,79,88,38,46,61,56,42,46,41,53,22,8,40,53,12,11,38,51,14,40,50,48,36,43,68,75,47,60,69,67,50,75,66,58,68,58,54,62,61,44,49,66,68,68,74,46,100,40,74,74,53,51,61,63,49,53,80,77,44,97,66,93,72,92,74,93,60,88,96,61,93,78,88,82,86,82,86,90,84,88,79,90,87,85,88,87,89,85,84,86,87,83,88,80,88,132

InterPro domains:
  IPR000425 Major intrinsic protein [PF00230] (1-201)
  IPR000425 Major intrinsic protein [PR00783] (3-27)
  IPR000425 Major intrinsic protein [PR00783] (40-59)
  IPR000425 Major intrinsic protein [PR00783] (103-121)
  IPR000425 Major intrinsic protein [PR00783] (136-158)
  IPR000425 Major intrinsic protein [PR00783] (184-204)
  IPR000425 Major intrinsic protein [TIGR00861] (1-201)
  IPR000425 Major intrinsic protein [cd00333] (1-204)
  IPR022357 Major intrinsic protein, conserved site [PS00221] (21-29)
  IPR023271 Aquaporin-like [G3DSA:1.20.1080.10] (1-209)
  IPR023271 Aquaporin-like [SSF81338] (2-208)
  IPR050363 Major Intrinsic Protein/Aquaporin [PTHR43829] (1-213)

Mean predicted aligned error: 11.91 Å